Protein AF-A0A9E3X6Q8-F1 (afdb_monomer_lite)

Secondary structure (DSSP, 8-state):
---PPPPPHHHHHHHHHHHHHHH-TT--B-HHHHHHHH-TTTHHHHHHHHHHHHHHHHHTTSEEEEETTEE--TTT--S--EEEE------SSPPEEEE-GGGHHHHHHHHHTT-EEE--TT--HHHHHHHHHHHTPEEEES-HHHHHSTT-SSEEE---SSHHHHHHHHHHHTT-GGG--TTSB-TTT-PBEEEE-GGGSGGGS-HHHHHH---EEEETTT--EEES-HHHHHHHHHHHHTTPPPP-

Radius of gyration: 22.45 Å; chains: 1; bounding box: 64×35×67 Å

Foldseek 3Di:
DPPDDDDDLLLLLLLLLVVQQVQDAVDWDWLLNSLCVRPVPPSVVCSVSSLVSLQVCVVLLQWFKDDPNHGDNSVPDDDTITIHGRLDPDDPDAAAEEEDLLLLLLQLLCLQQVHHYHDDNPDDLVNSLVCCLVVVHEYEYCDSVSVSDSSRSHYHHQPDPDSLVSNLSVCVSNVCLVVGEGQQADSPGRAGKDWDACVVCVVVDDPVCNVPFGTWIAGPPPRDIDGCDPVVVVSCVSCVVSPHDHDD

pLDDT: mean 89.15, std 9.55, range [45.53, 98.06]

Sequence (248 aa):
METKQRPTAHEIRETMLDLVQQRGPQQSVDPEEVARRLEPVEWRALMHDVRLMAHRLAEEGRIVVTQNSRPVDIRTASGPVRLQLRSPTIGNDPIRFILDVHLGKLARWLRLLGFDTLYRNDYDDPEIVAIAAVEGRTVLTRDSGIIKRRAVRRGYLIQSTDPQEQLREVLDYYQLFDQVAPFHRCLACNGILTPVDKSTILDQLEPKTIRYYDTFFRCTACGKLYWRGSHHARMQEFLAKIGVACKA

Structure (mmCIF, N/CA/C/O backbone):
data_AF-A0A9E3X6Q8-F1
#
_entry.id   AF-A0A9E3X6Q8-F1
#
loop_
_atom_site.group_PDB
_atom_site.id
_atom_site.type_symbol
_atom_site.label_atom_id
_atom_site.label_alt_id
_atom_site.label_comp_id
_atom_site.label_asym_id
_atom_site.label_entity_id
_atom_site.label_seq_id
_atom_site.pdbx_PDB_ins_code
_atom_site.Cartn_x
_atom_site.Cartn_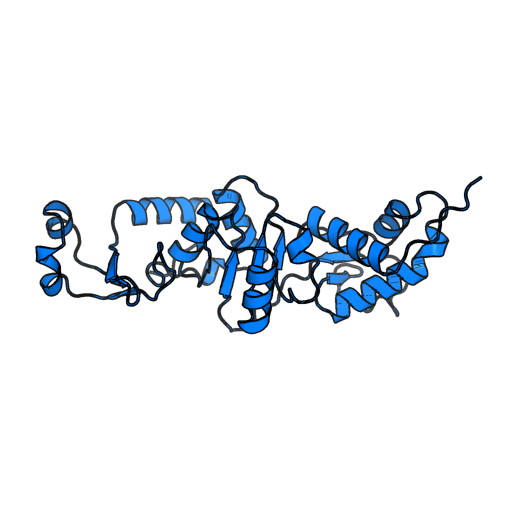y
_atom_site.Cartn_z
_atom_site.occupancy
_atom_site.B_iso_or_equiv
_atom_site.auth_seq_id
_atom_site.auth_comp_id
_atom_site.auth_asym_id
_atom_site.auth_atom_id
_atom_site.pdbx_PDB_model_num
ATOM 1 N N . MET A 1 1 ? 38.916 -17.598 -22.117 1.00 45.53 1 MET A N 1
ATOM 2 C CA . MET A 1 1 ? 37.922 -16.540 -21.849 1.00 45.53 1 MET A CA 1
ATOM 3 C C . MET A 1 1 ? 36.563 -17.195 -21.913 1.00 45.53 1 MET A C 1
ATOM 5 O O . MET A 1 1 ? 36.154 -17.579 -23.000 1.00 45.53 1 MET A O 1
ATOM 9 N N . GLU A 1 2 ? 35.924 -17.425 -20.768 1.00 46.72 2 GLU A N 1
ATOM 10 C CA . GLU A 1 2 ? 34.535 -17.890 -20.744 1.00 46.72 2 GLU A CA 1
ATOM 11 C C . GLU A 1 2 ? 33.668 -16.844 -21.447 1.00 46.72 2 GLU A C 1
ATOM 13 O O . GLU A 1 2 ? 33.604 -15.687 -21.031 1.00 46.72 2 GLU A O 1
ATOM 18 N N . THR A 1 3 ? 33.054 -17.226 -22.564 1.00 55.47 3 THR A N 1
ATOM 19 C CA . THR A 1 3 ? 32.016 -16.432 -23.219 1.00 55.47 3 THR A CA 1
ATOM 20 C C . THR A 1 3 ? 30.857 -16.300 -22.245 1.00 55.47 3 THR A C 1
ATOM 22 O O . THR A 1 3 ? 30.106 -17.255 -22.044 1.00 55.47 3 THR A O 1
ATOM 25 N N . LYS A 1 4 ? 30.739 -15.134 -21.607 1.00 65.75 4 LYS A N 1
ATOM 26 C CA . LYS A 1 4 ? 29.628 -14.826 -20.712 1.00 65.75 4 LYS A CA 1
ATOM 27 C C . LYS A 1 4 ? 28.327 -14.978 -21.504 1.00 65.75 4 LYS A C 1
ATOM 29 O O . LYS A 1 4 ? 28.160 -14.375 -22.564 1.00 65.75 4 LYS A O 1
ATOM 34 N N . GLN A 1 5 ? 27.456 -15.868 -21.042 1.00 80.19 5 GLN A N 1
ATOM 35 C CA . GLN A 1 5 ? 26.207 -16.190 -21.721 1.00 80.19 5 GLN A CA 1
ATOM 36 C C . GLN A 1 5 ? 25.316 -14.941 -21.791 1.00 80.19 5 GLN A C 1
ATOM 38 O O . GLN A 1 5 ? 25.223 -14.192 -20.819 1.00 80.19 5 GLN A O 1
ATOM 43 N N . ARG A 1 6 ? 24.688 -14.694 -22.950 1.00 87.31 6 ARG A N 1
ATOM 44 C CA . ARG A 1 6 ? 23.809 -13.530 -23.149 1.00 87.31 6 ARG A CA 1
ATOM 45 C C . ARG A 1 6 ? 22.679 -13.546 -22.104 1.00 87.31 6 ARG A C 1
ATOM 47 O O . ARG A 1 6 ? 22.055 -14.600 -21.954 1.00 87.31 6 ARG A O 1
ATOM 54 N N . PRO A 1 7 ? 22.373 -12.409 -21.449 1.00 93.25 7 PRO A N 1
ATOM 55 C CA . PRO A 1 7 ? 21.297 -12.332 -20.468 1.00 93.25 7 PRO A CA 1
ATOM 56 C C . PRO A 1 7 ? 19.954 -12.803 -21.028 1.00 93.25 7 PRO A C 1
ATOM 58 O O . PRO A 1 7 ? 19.550 -12.446 -22.138 1.00 93.25 7 PRO A O 1
ATOM 61 N N . THR A 1 8 ? 19.249 -13.597 -20.238 1.00 95.19 8 THR A N 1
ATOM 62 C CA . THR A 1 8 ? 17.920 -14.120 -20.537 1.00 95.19 8 THR A CA 1
ATOM 63 C C . THR A 1 8 ? 16.845 -13.041 -20.394 1.00 95.19 8 THR A C 1
ATOM 65 O O . THR A 1 8 ? 17.002 -12.039 -19.693 1.00 95.19 8 THR A O 1
ATOM 68 N N . ALA A 1 9 ? 15.676 -13.274 -21.000 1.00 93.56 9 ALA A N 1
ATOM 69 C CA . ALA A 1 9 ? 14.521 -12.391 -20.827 1.00 93.56 9 ALA A CA 1
ATOM 70 C C . ALA A 1 9 ? 14.088 -12.263 -19.352 1.00 93.56 9 ALA A C 1
ATOM 72 O O . ALA A 1 9 ? 13.594 -11.211 -18.949 1.00 93.56 9 ALA A O 1
ATOM 73 N N . HIS A 1 10 ? 14.278 -13.312 -18.546 1.00 92.00 10 HIS A N 1
ATOM 74 C CA . HIS A 1 10 ? 13.990 -13.267 -17.116 1.00 92.00 10 HIS A CA 1
ATOM 75 C C . HIS A 1 10 ? 14.944 -12.307 -16.392 1.00 92.00 10 HIS A C 1
ATOM 77 O O . HIS A 1 10 ? 14.477 -11.394 -15.721 1.00 92.00 10 HIS A O 1
ATOM 83 N N . GLU A 1 11 ? 16.255 -12.420 -16.610 1.00 94.56 11 GLU A N 1
ATOM 84 C CA . GLU A 1 11 ? 17.250 -11.532 -15.986 1.00 94.56 11 GLU A CA 1
ATOM 85 C C . GLU A 1 11 ? 17.043 -10.057 -16.362 1.00 94.56 11 GLU A C 1
ATOM 87 O O . GLU A 1 11 ? 17.143 -9.178 -15.501 1.00 94.56 11 GLU A O 1
ATOM 92 N N . ILE A 1 12 ? 16.684 -9.777 -17.623 1.00 96.62 12 ILE A N 1
ATOM 93 C CA . ILE A 1 12 ? 16.340 -8.418 -18.074 1.00 96.62 12 ILE A CA 1
ATOM 94 C C . ILE A 1 12 ? 15.129 -7.881 -17.314 1.00 96.62 12 ILE A C 1
ATOM 96 O O . ILE A 1 12 ? 15.144 -6.738 -16.850 1.00 96.62 12 ILE A O 1
ATOM 100 N N . ARG A 1 13 ? 14.080 -8.698 -17.176 1.00 94.88 13 ARG A N 1
ATOM 101 C CA . ARG A 1 13 ? 12.860 -8.323 -16.457 1.00 94.88 13 ARG A CA 1
ATOM 102 C C . ARG A 1 13 ? 13.155 -7.991 -14.999 1.00 94.88 13 ARG A C 1
ATOM 104 O O . ARG A 1 13 ? 12.742 -6.933 -14.529 1.00 94.88 13 ARG A O 1
ATOM 111 N N . GLU A 1 14 ? 13.857 -8.882 -14.306 1.00 92.56 14 GLU A N 1
ATOM 112 C CA . GLU A 1 14 ? 14.150 -8.732 -12.881 1.00 92.56 14 GLU A CA 1
ATOM 113 C C . GLU A 1 14 ? 15.019 -7.497 -12.637 1.00 92.56 14 GLU A C 1
ATOM 115 O O . GLU A 1 14 ? 14.668 -6.663 -11.807 1.00 92.56 14 GLU A O 1
ATOM 120 N N . THR A 1 15 ? 16.065 -7.306 -13.447 1.00 95.31 15 THR A N 1
ATOM 121 C CA . THR A 1 15 ? 16.954 -6.139 -13.343 1.00 95.31 15 THR A CA 1
ATOM 122 C C . THR A 1 15 ? 16.211 -4.832 -13.594 1.00 95.31 15 THR A C 1
ATOM 124 O O . THR A 1 15 ? 16.408 -3.854 -12.874 1.00 95.31 15 THR A O 1
ATOM 127 N N . MET A 1 16 ? 15.339 -4.795 -14.605 1.00 95.44 16 MET A N 1
ATOM 128 C CA . MET A 1 16 ? 14.551 -3.603 -14.902 1.00 95.44 16 MET A CA 1
ATOM 129 C C . MET A 1 16 ? 13.600 -3.267 -13.755 1.00 95.44 16 MET A C 1
ATOM 131 O O . MET A 1 16 ? 13.548 -2.110 -13.343 1.00 95.44 16 MET A O 1
ATOM 135 N N . LEU A 1 17 ? 12.877 -4.265 -13.232 1.00 91.81 17 LEU A N 1
ATOM 136 C CA . LEU A 1 17 ? 11.961 -4.091 -12.105 1.00 91.81 17 LEU A CA 1
ATOM 137 C C . LEU A 1 17 ? 12.689 -3.663 -10.831 1.00 91.81 17 LEU A C 1
ATOM 139 O O . LEU A 1 17 ? 12.173 -2.803 -10.123 1.00 91.81 17 LEU A O 1
ATOM 143 N N . ASP A 1 18 ? 13.873 -4.212 -10.565 1.00 90.94 18 ASP A N 1
ATOM 144 C CA . ASP A 1 18 ? 14.709 -3.812 -9.433 1.00 90.94 18 ASP A CA 1
ATOM 145 C C . ASP A 1 18 ? 15.129 -2.354 -9.529 1.00 90.94 18 ASP A C 1
ATOM 147 O O . ASP A 1 18 ? 14.940 -1.595 -8.581 1.00 90.94 18 ASP A O 1
ATOM 151 N N . LEU A 1 19 ? 15.654 -1.944 -10.684 1.00 93.69 19 LEU A N 1
ATOM 152 C CA . LEU A 1 19 ? 16.127 -0.578 -10.872 1.00 93.69 19 LEU A CA 1
ATOM 153 C C . LEU A 1 19 ? 14.990 0.433 -10.714 1.00 93.69 19 LEU A C 1
ATOM 155 O O . LEU A 1 19 ? 15.156 1.413 -9.991 1.00 93.69 19 LEU A O 1
ATOM 159 N N . VAL A 1 20 ? 13.825 0.204 -11.334 1.00 92.00 20 VAL A N 1
ATOM 160 C CA . VAL A 1 20 ? 12.694 1.144 -11.199 1.00 92.00 20 VAL A CA 1
ATOM 161 C C . VAL A 1 20 ? 12.118 1.152 -9.781 1.00 92.00 20 VAL A C 1
ATOM 163 O O . VAL A 1 20 ? 11.728 2.213 -9.303 1.00 92.00 20 VAL A O 1
ATOM 166 N N . GLN A 1 21 ? 12.098 0.009 -9.083 1.00 86.56 21 GLN A N 1
ATOM 167 C CA . GLN A 1 21 ? 11.637 -0.066 -7.692 1.00 86.56 21 GLN A CA 1
ATOM 168 C C . GLN A 1 21 ? 12.572 0.670 -6.737 1.00 86.56 21 GLN A C 1
ATOM 170 O O . GLN A 1 21 ? 12.100 1.448 -5.916 1.00 86.56 21 GLN A O 1
ATOM 175 N N . GLN A 1 22 ? 13.885 0.474 -6.877 1.00 86.25 22 GLN A N 1
ATOM 176 C CA . GLN A 1 22 ? 14.897 1.160 -6.069 1.00 86.25 22 GLN A CA 1
ATOM 177 C C . GLN A 1 22 ? 14.900 2.670 -6.309 1.00 86.25 22 GLN A C 1
ATOM 179 O O . GLN A 1 22 ? 15.157 3.445 -5.392 1.00 86.25 22 GLN A O 1
ATOM 184 N N . ARG A 1 23 ? 14.618 3.101 -7.544 1.00 88.81 23 ARG A N 1
ATOM 185 C CA . ARG A 1 23 ? 14.544 4.524 -7.884 1.00 88.81 23 ARG A CA 1
ATOM 186 C C . ARG A 1 23 ? 13.326 5.212 -7.254 1.00 88.81 23 ARG A C 1
ATOM 188 O O . ARG A 1 23 ? 13.386 6.396 -6.928 1.00 88.81 23 ARG A O 1
ATOM 195 N N . GLY A 1 24 ? 12.236 4.470 -7.078 1.00 81.31 24 GLY A N 1
ATOM 196 C CA . GLY A 1 24 ? 10.988 4.976 -6.524 1.00 81.31 24 GLY A CA 1
ATOM 197 C C . GLY A 1 24 ? 10.118 5.727 -7.544 1.00 81.31 24 GLY A C 1
ATOM 198 O O . GLY A 1 24 ? 10.485 5.900 -8.708 1.00 81.31 24 GLY A O 1
ATOM 199 N N . PRO A 1 25 ? 8.925 6.174 -7.125 1.00 74.56 25 PRO A N 1
ATOM 200 C CA . PRO A 1 25 ? 7.849 6.562 -8.038 1.00 74.56 25 PRO A CA 1
ATOM 201 C C . PRO A 1 25 ? 8.027 7.914 -8.739 1.00 74.56 25 PRO A C 1
ATOM 203 O O . PRO A 1 25 ? 7.416 8.148 -9.776 1.00 74.56 25 PRO A O 1
ATOM 206 N N . GLN A 1 26 ? 8.861 8.802 -8.196 1.00 74.19 26 GLN A N 1
ATOM 207 C CA . GLN A 1 26 ? 9.095 10.148 -8.743 1.00 74.19 26 GLN A CA 1
ATOM 208 C C . GLN A 1 26 ? 10.338 10.231 -9.634 1.00 74.19 26 GLN A C 1
ATOM 210 O O . GLN A 1 26 ? 10.686 11.293 -10.146 1.00 74.19 26 GLN A O 1
ATOM 215 N N . GLN A 1 27 ? 11.045 9.119 -9.801 1.00 87.56 27 GLN A N 1
ATOM 216 C CA . GLN A 1 27 ? 12.307 9.075 -10.516 1.00 87.56 27 GLN A CA 1
ATOM 217 C C . GLN A 1 27 ? 12.242 8.058 -11.650 1.00 87.56 27 GLN A C 1
ATOM 219 O O . GLN A 1 27 ? 11.320 7.253 -11.758 1.00 87.56 27 GLN A O 1
ATOM 224 N N . SER A 1 28 ? 13.231 8.121 -12.537 1.00 92.31 28 SER A N 1
ATOM 225 C CA . SER A 1 28 ? 13.277 7.278 -13.725 1.00 92.31 28 SER A CA 1
ATOM 226 C C . SER A 1 28 ? 14.616 6.583 -13.894 1.00 92.31 28 SER A C 1
ATOM 228 O O . SER A 1 28 ? 15.642 7.027 -13.376 1.00 92.31 28 SER A O 1
ATOM 230 N N . VAL A 1 29 ? 14.582 5.501 -14.657 1.00 94.69 29 VAL A N 1
ATOM 231 C CA . VAL A 1 29 ? 15.735 4.711 -15.074 1.00 94.69 29 VAL A CA 1
ATOM 232 C C . VAL A 1 29 ? 15.883 4.841 -16.587 1.00 94.69 29 VAL A C 1
ATOM 234 O O . VAL A 1 29 ? 14.893 4.874 -17.322 1.00 94.69 29 VAL A O 1
ATOM 237 N N . ASP A 1 30 ? 17.118 4.938 -17.064 1.00 94.44 30 ASP A N 1
ATOM 238 C CA . ASP A 1 30 ? 17.417 4.870 -18.494 1.00 94.44 30 ASP A CA 1
ATOM 239 C C . ASP A 1 30 ? 17.486 3.390 -18.933 1.00 94.44 30 ASP A C 1
ATOM 241 O O . ASP A 1 30 ? 18.113 2.594 -18.232 1.00 94.44 30 ASP A O 1
ATOM 245 N N . PRO A 1 31 ? 16.892 2.965 -20.066 1.00 96.19 31 PRO A N 1
ATOM 246 C CA . PRO A 1 31 ? 17.094 1.606 -20.577 1.00 96.19 31 PRO A CA 1
ATOM 247 C C . PRO A 1 31 ? 18.571 1.194 -20.704 1.00 96.19 31 PRO A C 1
ATOM 249 O O . PRO A 1 31 ? 18.905 0.029 -20.495 1.00 96.19 31 PRO A O 1
ATOM 252 N N . GLU A 1 32 ? 19.472 2.134 -20.996 1.00 95.88 32 GLU A N 1
ATOM 253 C CA . GLU A 1 32 ? 20.912 1.867 -21.036 1.00 95.88 32 GLU A CA 1
ATOM 254 C C . GLU A 1 32 ? 21.473 1.477 -19.663 1.00 95.88 32 GLU A C 1
ATOM 256 O O . GLU A 1 32 ? 22.407 0.684 -19.584 1.00 95.88 32 GLU A O 1
ATOM 261 N N . GLU A 1 33 ? 20.904 1.999 -18.574 1.00 96.19 33 GLU A N 1
ATOM 262 C CA . GLU A 1 33 ? 21.274 1.634 -17.201 1.00 96.19 33 GLU A CA 1
ATOM 263 C C . GLU A 1 33 ? 20.946 0.161 -16.923 1.00 96.19 33 GLU A C 1
ATOM 265 O O . GLU A 1 33 ? 21.776 -0.564 -16.372 1.00 96.19 33 GLU A O 1
ATOM 270 N N . VAL A 1 34 ? 19.782 -0.309 -17.391 1.00 96.88 34 VAL A N 1
ATOM 271 C CA . VAL A 1 34 ? 19.390 -1.729 -17.334 1.00 96.88 34 VAL A CA 1
ATOM 272 C C . VAL A 1 34 ? 20.382 -2.584 -18.124 1.00 96.88 34 VAL A C 1
ATOM 274 O O . VAL A 1 34 ? 20.881 -3.587 -17.616 1.00 96.88 34 VAL A O 1
ATOM 277 N N . ALA A 1 35 ? 20.701 -2.168 -19.353 1.00 96.69 35 ALA A N 1
ATOM 278 C CA . ALA A 1 35 ? 21.607 -2.907 -20.226 1.00 96.69 35 ALA A CA 1
ATOM 279 C C . ALA A 1 35 ? 23.024 -3.004 -19.634 1.00 96.69 35 ALA A C 1
ATOM 281 O O . ALA A 1 35 ? 23.587 -4.095 -19.561 1.00 96.69 35 ALA A O 1
ATOM 282 N N . ARG A 1 36 ? 23.574 -1.883 -19.145 1.00 96.38 36 ARG A N 1
ATOM 283 C CA . ARG A 1 36 ? 24.904 -1.814 -18.513 1.00 96.38 36 ARG A CA 1
ATOM 284 C C . ARG A 1 36 ? 24.992 -2.616 -17.223 1.00 96.38 36 ARG A C 1
ATOM 286 O O . ARG A 1 36 ? 26.062 -3.124 -16.908 1.00 96.38 36 ARG A O 1
ATOM 293 N N . ARG A 1 37 ? 23.894 -2.733 -16.468 1.00 95.88 37 ARG A N 1
ATOM 294 C CA . ARG A 1 37 ? 23.866 -3.555 -15.251 1.00 95.88 37 ARG A CA 1
ATOM 295 C C . ARG A 1 37 ? 24.043 -5.042 -15.562 1.00 95.88 37 ARG A C 1
ATOM 297 O O . ARG A 1 37 ? 24.688 -5.737 -14.784 1.00 95.88 37 ARG A O 1
ATOM 304 N N . LEU A 1 38 ? 23.480 -5.512 -16.674 1.00 95.25 38 LEU A N 1
ATOM 305 C CA . LEU A 1 38 ? 23.537 -6.914 -17.097 1.00 95.25 38 LEU A CA 1
ATOM 306 C C . LEU A 1 38 ? 24.827 -7.241 -17.857 1.00 95.25 38 LEU A C 1
ATOM 308 O O . LEU A 1 38 ? 25.468 -8.259 -17.591 1.00 95.25 38 LEU A O 1
ATOM 312 N N . GLU A 1 39 ? 25.218 -6.361 -18.778 1.00 94.69 39 GLU A N 1
ATOM 313 C CA . GLU A 1 39 ? 26.380 -6.545 -19.644 1.00 94.69 39 GLU A CA 1
ATOM 314 C C . GLU A 1 39 ? 27.231 -5.265 -19.711 1.00 94.69 39 GLU A C 1
ATOM 316 O O . GLU A 1 39 ? 27.037 -4.445 -20.602 1.00 94.69 39 GLU A O 1
ATOM 321 N N . PRO A 1 40 ? 28.174 -5.045 -18.778 1.00 92.31 40 PRO A N 1
ATOM 322 C CA . PRO A 1 40 ? 28.898 -3.776 -18.668 1.00 92.31 40 PRO A CA 1
ATOM 323 C C . PRO A 1 40 ? 29.729 -3.385 -19.898 1.00 92.31 40 PRO A C 1
ATOM 325 O O . PRO A 1 40 ? 29.949 -2.193 -20.117 1.00 92.31 40 PRO A O 1
ATOM 328 N N . VAL A 1 41 ? 30.195 -4.362 -20.688 1.00 89.50 41 VAL A N 1
ATOM 329 C CA . VAL A 1 41 ? 31.117 -4.129 -21.813 1.00 89.50 41 VAL A CA 1
ATOM 330 C C . VAL A 1 41 ? 30.342 -3.970 -23.122 1.00 89.50 41 VAL A C 1
ATOM 332 O O . VAL A 1 41 ? 30.395 -2.915 -23.750 1.00 89.50 41 VAL A O 1
ATOM 335 N N . GLU A 1 42 ? 29.536 -4.970 -23.484 1.00 91.81 42 GLU A N 1
ATOM 336 C CA . GLU A 1 42 ? 28.822 -5.041 -24.771 1.00 91.81 42 GLU A CA 1
ATOM 337 C C . GLU A 1 42 ? 27.317 -4.706 -24.658 1.00 91.81 42 GLU A C 1
ATOM 339 O O . GLU A 1 42 ? 26.495 -5.166 -25.454 1.00 91.81 42 GLU A O 1
ATOM 344 N N . TRP A 1 43 ? 26.920 -3.867 -23.688 1.00 94.31 43 TRP A N 1
ATOM 345 C CA . TRP A 1 43 ? 25.509 -3.539 -23.397 1.00 94.31 43 TRP A CA 1
ATOM 346 C C . TRP A 1 43 ? 24.692 -3.085 -24.617 1.00 94.31 43 TRP A C 1
ATOM 348 O O . TRP A 1 43 ? 23.477 -3.288 -24.658 1.00 94.31 43 TRP A O 1
ATOM 358 N N . ARG A 1 44 ? 25.329 -2.466 -25.622 1.00 94.25 44 ARG A N 1
ATOM 359 C CA . ARG A 1 44 ? 24.649 -1.985 -26.837 1.00 94.25 44 ARG A CA 1
ATOM 360 C C . ARG A 1 44 ? 23.952 -3.116 -27.589 1.00 94.25 44 ARG A C 1
ATOM 362 O O . ARG A 1 44 ? 22.851 -2.904 -28.094 1.00 94.25 44 ARG A O 1
ATOM 369 N N . ALA A 1 45 ? 24.538 -4.313 -27.606 1.00 94.06 45 ALA A N 1
ATOM 370 C CA . ALA A 1 45 ? 23.943 -5.489 -28.239 1.00 94.06 45 ALA A CA 1
ATOM 371 C C . ALA A 1 45 ? 22.663 -5.966 -27.524 1.00 94.06 45 ALA A C 1
ATOM 373 O O . ALA A 1 45 ? 21.808 -6.599 -28.143 1.00 94.06 45 ALA A O 1
ATOM 374 N N . LEU A 1 46 ? 22.496 -5.625 -26.240 1.00 94.88 46 LEU A N 1
ATOM 375 C CA . LEU A 1 46 ? 21.343 -6.005 -25.419 1.00 94.88 46 LEU A CA 1
ATOM 376 C C . LEU A 1 46 ? 20.150 -5.043 -25.570 1.00 94.88 46 LEU A C 1
ATOM 378 O O . LEU A 1 46 ? 19.034 -5.364 -25.163 1.00 94.88 46 LEU A O 1
ATOM 382 N N . MET A 1 47 ? 20.351 -3.866 -26.172 1.00 93.94 47 MET A N 1
ATOM 383 C CA . MET A 1 47 ? 19.343 -2.797 -26.213 1.00 93.94 47 MET A CA 1
ATOM 384 C C . MET A 1 47 ? 18.025 -3.202 -26.877 1.00 93.94 47 MET A C 1
ATOM 386 O O . MET A 1 47 ? 16.969 -2.718 -26.465 1.00 93.94 47 MET A O 1
ATOM 390 N N . HIS A 1 48 ? 18.065 -4.086 -27.877 1.00 93.62 48 HIS A N 1
ATOM 391 C CA . HIS A 1 48 ? 16.850 -4.613 -28.501 1.00 93.62 48 HIS A CA 1
ATOM 392 C C . HIS A 1 48 ? 15.988 -5.377 -27.485 1.00 93.62 48 HIS A C 1
ATOM 394 O O . HIS A 1 48 ? 14.805 -5.072 -27.324 1.00 93.62 48 HIS A O 1
ATOM 400 N N . ASP A 1 49 ? 16.594 -6.298 -26.733 1.00 95.69 49 ASP A N 1
ATOM 401 C CA . ASP A 1 49 ? 15.887 -7.122 -25.748 1.00 95.69 49 ASP A CA 1
ATOM 402 C C . ASP A 1 49 ? 15.399 -6.286 -24.560 1.00 95.69 49 ASP A C 1
ATOM 404 O O . ASP A 1 49 ? 14.281 -6.482 -24.080 1.00 95.69 49 ASP A O 1
ATOM 408 N N . VAL A 1 50 ? 16.195 -5.302 -24.120 1.00 96.44 50 VAL A N 1
ATOM 409 C CA . VAL A 1 50 ? 15.790 -4.356 -23.067 1.00 96.44 50 VAL A CA 1
ATOM 410 C C . VAL A 1 50 ? 14.571 -3.548 -23.504 1.00 96.44 50 VAL A C 1
ATOM 412 O O . VAL A 1 50 ? 13.606 -3.446 -22.748 1.00 96.44 50 VAL A O 1
ATOM 415 N N . ARG A 1 51 ? 14.562 -3.005 -24.729 1.00 95.94 51 ARG A N 1
ATOM 416 C CA . ARG A 1 51 ? 13.402 -2.260 -25.246 1.00 95.94 51 ARG A CA 1
ATOM 417 C C . ARG A 1 51 ? 12.166 -3.148 -25.388 1.00 95.94 51 ARG A C 1
ATOM 419 O O . ARG A 1 51 ? 11.077 -2.719 -25.008 1.00 95.94 51 ARG A O 1
ATOM 426 N N . LEU A 1 52 ? 12.322 -4.384 -25.869 1.00 95.31 52 LEU A N 1
ATOM 427 C CA . LEU A 1 52 ? 11.225 -5.356 -25.928 1.00 95.31 52 LEU A CA 1
ATOM 428 C C . LEU A 1 52 ? 10.676 -5.687 -24.535 1.00 95.31 52 LEU A C 1
ATOM 430 O O . LEU A 1 52 ? 9.460 -5.771 -24.363 1.00 95.31 52 LEU A O 1
ATOM 434 N N . MET A 1 53 ? 11.541 -5.846 -23.532 1.00 96.94 53 MET A N 1
ATOM 435 C CA . MET A 1 53 ? 11.105 -6.103 -22.159 1.00 96.94 53 MET A CA 1
ATOM 436 C C . MET A 1 53 ? 10.386 -4.898 -21.550 1.00 96.94 53 MET A C 1
ATOM 438 O O . MET A 1 53 ? 9.337 -5.068 -20.933 1.00 96.94 53 MET A O 1
ATOM 442 N N . ALA A 1 54 ? 10.894 -3.683 -21.768 1.00 96.88 54 ALA A N 1
ATOM 443 C CA . ALA A 1 54 ? 10.233 -2.460 -21.320 1.00 96.88 54 ALA A CA 1
ATOM 444 C C . ALA A 1 54 ? 8.829 -2.322 -21.926 1.00 96.88 54 ALA A C 1
ATOM 446 O O . ALA A 1 54 ? 7.888 -1.988 -21.211 1.00 96.88 54 ALA A O 1
ATOM 447 N N . HIS A 1 55 ? 8.667 -2.643 -23.215 1.00 95.75 55 HIS A N 1
ATOM 448 C CA . HIS A 1 55 ? 7.352 -2.687 -23.853 1.00 95.75 55 HIS A CA 1
ATOM 449 C C . HIS A 1 55 ? 6.419 -3.687 -23.152 1.00 95.75 55 HIS A C 1
ATOM 451 O O . HIS A 1 55 ? 5.321 -3.318 -22.749 1.00 95.75 55 HIS A O 1
ATOM 457 N N . ARG A 1 56 ? 6.873 -4.929 -22.924 1.00 94.44 56 ARG A N 1
ATOM 458 C CA . ARG A 1 56 ? 6.074 -5.956 -22.228 1.00 94.44 56 ARG A CA 1
ATOM 459 C C . ARG A 1 56 ? 5.666 -5.519 -20.821 1.00 94.44 56 ARG A C 1
ATOM 461 O O . ARG A 1 56 ? 4.506 -5.652 -20.457 1.00 94.44 56 ARG A O 1
ATOM 468 N N . LEU A 1 57 ? 6.593 -4.964 -20.042 1.00 92.88 57 LEU A N 1
ATOM 469 C CA . LEU A 1 57 ? 6.299 -4.474 -18.692 1.00 92.88 57 LEU A CA 1
ATOM 470 C C . LEU A 1 57 ? 5.350 -3.265 -18.696 1.00 92.88 57 LEU A C 1
ATOM 472 O O . LEU A 1 57 ? 4.579 -3.095 -17.750 1.00 92.88 57 LEU A O 1
ATOM 476 N N . ALA A 1 58 ? 5.386 -2.431 -19.738 1.00 91.75 58 ALA A N 1
ATOM 477 C CA . ALA A 1 58 ? 4.440 -1.332 -19.903 1.00 91.75 58 ALA A CA 1
ATOM 478 C C . ALA A 1 58 ? 3.022 -1.841 -20.212 1.00 91.75 58 ALA A C 1
ATOM 480 O O . ALA A 1 58 ? 2.074 -1.360 -19.589 1.00 91.75 58 ALA A O 1
ATOM 481 N N . GLU A 1 59 ? 2.891 -2.843 -21.089 1.00 89.50 59 GLU A N 1
ATOM 482 C CA . GLU A 1 59 ? 1.624 -3.534 -21.395 1.00 89.50 59 GLU A CA 1
ATOM 483 C C . GLU A 1 59 ? 1.059 -4.269 -20.169 1.00 89.50 59 GLU A C 1
ATOM 485 O O . GLU A 1 59 ? -0.141 -4.242 -19.910 1.00 89.50 59 GLU A O 1
ATOM 490 N N . GLU A 1 60 ? 1.927 -4.870 -19.347 1.00 86.88 60 GLU A N 1
ATOM 491 C CA . GLU A 1 60 ? 1.550 -5.473 -18.059 1.00 86.88 60 GLU A CA 1
ATOM 492 C C . GLU A 1 60 ? 1.137 -4.432 -16.999 1.00 86.88 60 GLU A C 1
ATOM 494 O O . GLU A 1 60 ? 0.713 -4.802 -15.902 1.00 86.88 60 GLU A O 1
ATOM 499 N N . GLY A 1 61 ? 1.285 -3.132 -17.281 1.00 85.62 61 GLY A N 1
ATOM 500 C CA . GLY A 1 61 ? 0.990 -2.056 -16.336 1.00 85.62 61 GLY A CA 1
ATOM 501 C C . GLY A 1 61 ? 1.988 -1.957 -15.178 1.00 85.62 61 GLY A C 1
ATOM 502 O O . GLY A 1 61 ? 1.696 -1.323 -14.169 1.00 85.62 61 GLY A O 1
ATOM 503 N N . ARG A 1 62 ? 3.169 -2.571 -15.295 1.00 86.56 62 ARG A N 1
ATOM 504 C CA . ARG A 1 62 ? 4.207 -2.565 -14.249 1.00 86.56 62 ARG A CA 1
ATOM 505 C C . ARG A 1 62 ? 5.026 -1.279 -14.262 1.00 86.56 62 ARG A C 1
ATOM 507 O O . ARG A 1 62 ? 5.440 -0.799 -13.210 1.00 86.56 62 ARG A O 1
ATOM 514 N N . ILE A 1 63 ? 5.246 -0.729 -15.453 1.00 91.81 63 ILE A N 1
ATOM 515 C CA . ILE A 1 63 ? 5.986 0.515 -15.667 1.00 91.81 63 ILE A CA 1
ATOM 516 C C . ILE A 1 63 ? 5.230 1.444 -16.617 1.00 91.81 63 ILE A C 1
ATOM 518 O O . ILE A 1 63 ? 4.252 1.061 -17.270 1.00 91.81 63 ILE A O 1
ATOM 522 N N . VAL A 1 64 ? 5.702 2.680 -16.699 1.00 92.25 64 VAL A N 1
ATOM 523 C CA . VAL A 1 64 ? 5.386 3.616 -17.774 1.00 92.25 64 VAL A CA 1
ATOM 524 C C . VAL A 1 64 ? 6.689 4.024 -18.457 1.00 92.25 64 VAL A C 1
ATOM 526 O O . VAL A 1 64 ? 7.691 4.303 -17.796 1.00 92.25 64 VAL A O 1
ATOM 529 N N . VAL A 1 65 ? 6.682 4.014 -19.790 1.00 95.19 65 VAL A N 1
ATOM 530 C CA . VAL A 1 65 ? 7.780 4.558 -20.593 1.00 95.19 65 VAL A CA 1
ATOM 531 C C . VAL A 1 65 ? 7.422 5.987 -20.958 1.00 95.19 65 VAL A C 1
ATOM 533 O O . VAL A 1 65 ? 6.341 6.230 -21.495 1.00 95.19 65 VAL A O 1
ATOM 536 N N . THR A 1 66 ? 8.318 6.927 -20.679 1.00 94.12 66 THR A N 1
ATOM 537 C CA . THR A 1 66 ? 8.115 8.343 -20.974 1.00 94.12 66 THR A CA 1
ATOM 538 C C . THR A 1 66 ? 9.225 8.918 -21.846 1.00 94.12 66 THR A C 1
ATOM 540 O O . THR A 1 66 ? 10.374 8.475 -21.822 1.00 94.12 66 THR A O 1
ATOM 543 N N . GLN A 1 67 ? 8.881 9.933 -22.630 1.00 94.44 67 GLN A N 1
ATOM 544 C CA . GLN A 1 67 ? 9.811 10.786 -23.356 1.00 94.44 67 GLN A CA 1
ATOM 545 C C . GLN A 1 67 ? 9.365 12.234 -23.166 1.00 94.44 67 GLN A C 1
ATOM 547 O O . GLN A 1 67 ? 8.189 12.544 -23.348 1.00 94.44 67 GLN A O 1
ATOM 552 N N . ASN A 1 68 ? 10.279 13.115 -22.744 1.00 90.12 68 ASN A N 1
ATOM 553 C CA . ASN A 1 68 ? 9.945 14.491 -22.345 1.00 90.12 68 ASN A CA 1
ATOM 554 C C . ASN A 1 68 ? 8.758 14.536 -21.357 1.00 90.12 68 ASN A C 1
ATOM 556 O O . ASN A 1 68 ? 7.822 15.317 -21.522 1.00 90.12 68 ASN A O 1
ATOM 560 N N . SER A 1 69 ? 8.771 13.625 -20.376 1.00 86.19 69 SER A N 1
ATOM 561 C CA . SER A 1 69 ? 7.721 13.440 -19.361 1.00 86.19 69 SER A CA 1
ATOM 562 C C . SER A 1 69 ? 6.333 13.050 -19.893 1.00 86.19 69 SER A C 1
ATOM 564 O O . SER A 1 69 ? 5.361 13.077 -19.143 1.00 86.19 69 SER A O 1
ATOM 566 N N . ARG A 1 70 ? 6.216 12.652 -21.166 1.00 90.00 70 ARG A N 1
ATOM 567 C CA . ARG A 1 70 ? 4.964 12.165 -21.765 1.00 90.00 70 ARG A CA 1
ATOM 568 C C . ARG A 1 70 ? 5.022 10.655 -21.993 1.00 90.00 70 ARG A C 1
ATOM 570 O O . ARG A 1 70 ? 6.047 10.189 -22.489 1.00 90.00 70 ARG A O 1
ATOM 577 N N . PRO A 1 71 ? 3.967 9.889 -21.665 1.00 92.50 71 PRO A N 1
ATOM 578 C CA . PRO A 1 71 ? 3.906 8.465 -21.983 1.00 92.50 71 PRO A CA 1
ATOM 579 C C . PRO A 1 71 ? 4.047 8.209 -23.490 1.00 92.50 71 PRO A C 1
ATOM 581 O O . PRO A 1 71 ? 3.412 8.895 -24.290 1.00 92.50 71 PRO A O 1
ATOM 584 N N . VAL A 1 72 ? 4.861 7.224 -23.873 1.00 94.69 72 VAL A N 1
ATOM 585 C CA . VAL A 1 72 ? 5.102 6.836 -25.276 1.00 94.69 72 VAL A CA 1
ATOM 586 C C . VAL A 1 72 ? 5.206 5.317 -25.425 1.00 94.69 72 VAL A C 1
ATOM 588 O O . VAL A 1 72 ? 5.598 4.623 -24.487 1.00 94.69 72 VAL A O 1
ATOM 591 N N . ASP A 1 73 ? 4.914 4.794 -26.620 1.00 92.94 73 ASP A N 1
ATOM 592 C CA . ASP A 1 73 ? 5.298 3.423 -26.974 1.00 92.94 73 ASP A CA 1
ATOM 593 C C . ASP A 1 73 ? 6.797 3.385 -27.304 1.00 92.94 73 ASP A C 1
ATOM 595 O O . ASP A 1 73 ? 7.270 4.007 -28.258 1.00 92.94 73 ASP A O 1
ATOM 599 N N . ILE A 1 74 ? 7.561 2.629 -26.513 1.00 93.81 74 ILE A N 1
ATOM 600 C CA . ILE A 1 74 ? 9.014 2.498 -26.676 1.00 93.81 74 ILE A CA 1
ATOM 601 C C . ILE A 1 74 ? 9.428 1.887 -28.023 1.00 93.81 74 ILE A C 1
ATOM 603 O O . ILE A 1 74 ? 10.572 2.071 -28.447 1.00 93.81 74 ILE A O 1
ATOM 607 N N . ARG A 1 75 ? 8.523 1.159 -28.693 1.00 92.00 75 ARG A N 1
ATOM 608 C CA . ARG A 1 75 ? 8.777 0.544 -30.005 1.00 92.00 75 ARG A CA 1
ATOM 609 C C . ARG A 1 75 ? 8.858 1.579 -31.121 1.00 92.00 75 ARG A C 1
ATOM 611 O O . ARG A 1 75 ? 9.599 1.371 -32.075 1.00 92.00 75 ARG A O 1
ATOM 618 N N . THR A 1 76 ? 8.116 2.678 -30.998 1.00 91.88 76 THR A N 1
ATOM 619 C CA . THR A 1 76 ? 8.051 3.750 -32.004 1.00 91.88 76 THR A CA 1
ATOM 620 C C . THR A 1 76 ? 8.782 5.018 -31.567 1.00 91.88 76 THR A C 1
ATOM 622 O O . THR A 1 76 ? 8.985 5.915 -32.378 1.00 91.88 76 THR A O 1
ATOM 625 N N . ALA A 1 77 ? 9.162 5.123 -30.291 1.00 90.12 77 ALA A N 1
ATOM 626 C CA . ALA A 1 77 ? 9.852 6.289 -29.754 1.00 90.12 77 ALA A CA 1
ATOM 627 C C . ALA A 1 77 ? 11.291 6.412 -30.290 1.00 90.12 77 ALA A C 1
ATOM 629 O O . ALA A 1 77 ? 12.150 5.559 -30.029 1.00 90.12 77 ALA A O 1
ATOM 630 N N . SER A 1 78 ? 11.558 7.526 -30.973 1.00 87.12 78 SER A N 1
ATOM 631 C CA . SER A 1 78 ? 12.886 7.921 -31.453 1.00 87.12 78 SER A CA 1
ATOM 632 C C . SER A 1 78 ? 13.626 8.737 -30.395 1.00 87.12 78 SER A C 1
ATOM 634 O O . SER A 1 78 ? 13.092 9.719 -29.891 1.00 87.12 78 SER A O 1
ATOM 636 N N . GLY A 1 79 ? 14.873 8.378 -30.083 1.00 88.44 79 GLY A N 1
ATOM 637 C CA . GLY A 1 79 ? 15.707 9.094 -29.109 1.00 88.44 79 GLY A CA 1
ATOM 638 C C . GLY A 1 79 ? 15.587 8.585 -27.661 1.00 88.44 79 GLY A C 1
ATOM 639 O O . GLY A 1 79 ? 15.130 7.455 -27.439 1.00 88.44 79 GLY A O 1
ATOM 640 N N . PRO A 1 80 ? 16.049 9.381 -26.674 1.00 93.06 80 PRO A N 1
ATOM 641 C CA . PRO A 1 80 ? 16.089 8.980 -25.271 1.00 93.06 80 PRO A CA 1
ATOM 642 C C . PRO A 1 80 ? 14.691 8.793 -24.684 1.00 93.06 80 PRO A C 1
ATOM 644 O O . PRO A 1 80 ? 13.796 9.612 -24.906 1.00 93.06 80 PRO A O 1
ATOM 647 N N . VAL A 1 81 ? 14.530 7.733 -23.898 1.00 96.12 81 VAL A N 1
ATOM 648 C CA . VAL A 1 81 ? 13.307 7.418 -23.150 1.00 96.12 81 VAL A CA 1
ATOM 649 C C . VAL A 1 81 ? 13.648 7.171 -21.681 1.00 96.12 81 VAL A C 1
ATOM 651 O O . VAL A 1 81 ? 14.815 7.016 -21.307 1.00 96.12 81 VAL A O 1
ATOM 654 N N . ARG A 1 82 ? 12.627 7.150 -20.831 1.00 96.12 82 ARG A N 1
ATOM 655 C CA . ARG A 1 82 ? 12.729 6.951 -19.386 1.00 96.12 82 ARG A CA 1
ATOM 656 C C . ARG A 1 82 ? 11.740 5.885 -18.939 1.00 96.12 82 ARG A C 1
ATOM 658 O O . ARG A 1 82 ? 10.614 5.844 -19.421 1.00 96.12 82 ARG A O 1
ATOM 665 N N . LEU A 1 83 ? 12.175 5.016 -18.035 1.00 95.69 83 LEU A N 1
ATOM 666 C CA . LEU A 1 83 ? 11.374 3.957 -17.429 1.00 95.69 83 LEU A CA 1
ATOM 667 C C . LEU A 1 83 ? 11.020 4.381 -16.005 1.00 95.69 83 LEU A C 1
ATOM 669 O O . LEU A 1 83 ? 11.912 4.724 -15.231 1.00 95.69 83 LEU A O 1
ATOM 673 N N . GLN A 1 84 ? 9.739 4.375 -15.659 1.00 92.38 84 GLN A N 1
ATOM 674 C CA . GLN A 1 84 ? 9.248 4.768 -14.336 1.00 92.38 84 GLN A CA 1
ATOM 675 C C . GLN A 1 84 ? 8.291 3.707 -13.805 1.00 92.38 84 GLN A C 1
ATOM 677 O O . GLN A 1 84 ? 7.611 3.038 -14.589 1.00 92.38 84 GLN A O 1
ATOM 682 N N . LEU A 1 85 ? 8.195 3.566 -12.481 1.00 88.38 85 LEU A N 1
ATOM 683 C CA . LEU A 1 85 ? 7.092 2.812 -11.891 1.00 88.38 85 LEU A CA 1
ATOM 684 C C . LEU A 1 85 ? 5.772 3.415 -12.363 1.00 88.38 85 LEU A C 1
ATOM 686 O O . LEU A 1 85 ? 5.596 4.634 -12.366 1.00 88.38 85 LEU A O 1
ATOM 690 N N . ARG A 1 86 ? 4.834 2.561 -12.767 1.00 82.94 86 ARG A N 1
ATOM 691 C CA . ARG A 1 86 ? 3.487 3.040 -13.044 1.00 82.94 86 ARG A CA 1
ATOM 692 C C . ARG A 1 86 ? 2.818 3.342 -11.711 1.00 82.94 86 ARG A C 1
ATOM 694 O O . ARG A 1 86 ? 2.400 2.410 -11.025 1.00 82.94 86 ARG A O 1
ATOM 701 N N . SER A 1 87 ? 2.655 4.625 -11.394 1.00 69.00 87 SER A N 1
ATOM 702 C CA . SER A 1 87 ? 1.690 5.026 -10.373 1.00 69.00 87 SER A CA 1
ATOM 703 C C . SER A 1 87 ? 0.330 4.461 -10.779 1.00 69.00 87 SER A C 1
ATOM 705 O O . SER A 1 87 ? -0.119 4.705 -11.907 1.00 69.00 87 SER A O 1
ATOM 707 N N . PRO A 1 88 ? -0.308 3.644 -9.934 1.00 65.44 88 PRO A N 1
ATOM 708 C CA . PRO A 1 88 ? -1.595 3.085 -10.278 1.00 65.44 88 PRO A CA 1
ATOM 709 C C . PRO A 1 88 ? -2.590 4.234 -10.365 1.00 65.44 88 PRO A C 1
ATOM 711 O O . PRO A 1 88 ? -2.776 4.978 -9.406 1.00 65.44 88 PRO A O 1
ATOM 714 N N . THR A 1 89 ? -3.249 4.370 -11.514 1.00 57.16 89 THR A N 1
ATOM 715 C CA . THR A 1 89 ? -4.499 5.117 -11.579 1.00 57.16 89 THR A CA 1
ATOM 716 C C . THR A 1 89 ? -5.477 4.404 -10.661 1.00 57.16 89 THR A C 1
ATOM 718 O O . THR A 1 89 ? -5.938 3.296 -10.947 1.00 57.16 89 THR A O 1
ATOM 721 N N . ILE A 1 90 ? -5.746 5.011 -9.512 1.00 59.03 90 ILE A N 1
ATOM 722 C CA . ILE A 1 90 ? -6.855 4.596 -8.670 1.00 59.03 90 ILE A CA 1
ATOM 723 C C . ILE A 1 90 ? -8.095 5.043 -9.432 1.00 59.03 90 ILE A C 1
ATOM 725 O O . ILE A 1 90 ? -8.335 6.236 -9.596 1.00 59.03 90 ILE A O 1
ATOM 729 N N . GLY A 1 91 ? -8.823 4.082 -10.004 1.00 59.16 91 GLY A N 1
ATOM 730 C CA . GLY A 1 91 ? -10.192 4.346 -10.442 1.00 59.16 91 GLY A CA 1
ATOM 731 C C . GLY A 1 91 ? -11.048 4.758 -9.241 1.00 59.16 91 GLY A C 1
ATOM 732 O O . GLY A 1 91 ? -10.566 4.805 -8.117 1.00 59.16 91 GLY A O 1
ATOM 733 N N . ASN A 1 92 ? -12.343 4.990 -9.427 1.00 61.66 92 ASN A N 1
ATOM 734 C CA . ASN A 1 92 ? -13.210 5.360 -8.297 1.00 61.66 92 ASN A CA 1
ATOM 735 C C . ASN A 1 92 ? -13.373 4.250 -7.233 1.00 61.66 92 ASN A C 1
ATOM 737 O O . ASN A 1 92 ? -14.001 4.485 -6.202 1.00 61.66 92 ASN A O 1
ATOM 741 N N . ASP A 1 93 ? -12.824 3.054 -7.462 1.00 71.44 93 ASP A N 1
ATOM 742 C CA . ASP A 1 93 ? -12.897 1.948 -6.516 1.00 71.44 93 ASP A CA 1
ATOM 743 C C . ASP A 1 93 ? -11.948 2.154 -5.322 1.00 71.44 93 ASP A C 1
ATOM 745 O O . ASP A 1 93 ? -10.753 2.415 -5.512 1.00 71.44 93 ASP A O 1
ATOM 749 N N . PRO A 1 94 ? -12.429 1.952 -4.083 1.00 81.69 94 PRO A N 1
ATOM 750 C CA . PRO A 1 94 ? -11.606 2.095 -2.893 1.00 81.69 94 PRO A CA 1
ATOM 751 C C . PRO A 1 94 ? -10.460 1.080 -2.894 1.00 81.69 94 PRO A C 1
ATOM 753 O O . PRO A 1 94 ? -10.648 -0.126 -3.103 1.00 81.69 94 PRO A O 1
ATOM 756 N N . ILE A 1 95 ? -9.249 1.569 -2.628 1.00 89.06 95 ILE A N 1
ATOM 757 C CA . ILE A 1 95 ? -8.059 0.726 -2.568 1.00 89.06 95 ILE A CA 1
ATOM 758 C C . ILE A 1 95 ? -8.135 -0.244 -1.381 1.00 89.06 95 ILE A C 1
ATOM 760 O O . ILE A 1 95 ? -8.530 0.113 -0.269 1.00 89.06 95 ILE A O 1
ATOM 764 N N . ARG A 1 96 ? -7.741 -1.496 -1.624 1.00 94.69 96 ARG A N 1
ATOM 765 C CA . ARG A 1 96 ? -7.651 -2.548 -0.606 1.00 94.69 96 ARG A CA 1
ATOM 766 C C . ARG A 1 96 ? -6.233 -3.081 -0.570 1.00 94.69 96 ARG A C 1
ATOM 768 O O . ARG A 1 96 ? -5.671 -3.389 -1.620 1.00 94.69 96 ARG A O 1
ATOM 775 N N . PHE A 1 97 ? -5.676 -3.221 0.622 1.00 97.38 97 PHE A N 1
ATOM 776 C CA . PHE A 1 97 ? -4.293 -3.615 0.839 1.00 97.38 97 PHE A CA 1
ATOM 777 C C . PHE A 1 97 ? -4.174 -5.024 1.416 1.00 97.38 97 PHE A C 1
ATOM 779 O O . PHE A 1 97 ? -5.064 -5.511 2.125 1.00 97.38 97 PHE A O 1
ATOM 786 N N . ILE A 1 98 ? -3.039 -5.652 1.129 1.00 98.00 98 ILE A N 1
ATOM 787 C CA . ILE A 1 98 ? -2.487 -6.778 1.876 1.00 98.00 98 ILE A CA 1
ATOM 788 C C . ILE A 1 98 ? -1.002 -6.510 2.124 1.00 98.00 98 ILE A C 1
ATOM 790 O O . ILE A 1 98 ? -0.291 -6.068 1.220 1.00 98.00 98 ILE A O 1
ATOM 794 N N . LEU A 1 99 ? -0.564 -6.705 3.364 1.00 97.88 99 LEU A N 1
ATOM 795 C CA . LEU A 1 99 ? 0.785 -6.370 3.813 1.00 97.88 99 LEU A CA 1
ATOM 796 C C . LEU A 1 99 ? 1.567 -7.623 4.179 1.00 97.88 99 LEU A C 1
ATOM 798 O O . LEU A 1 99 ? 0.998 -8.564 4.737 1.00 97.88 99 LEU A O 1
ATOM 802 N N . ASP A 1 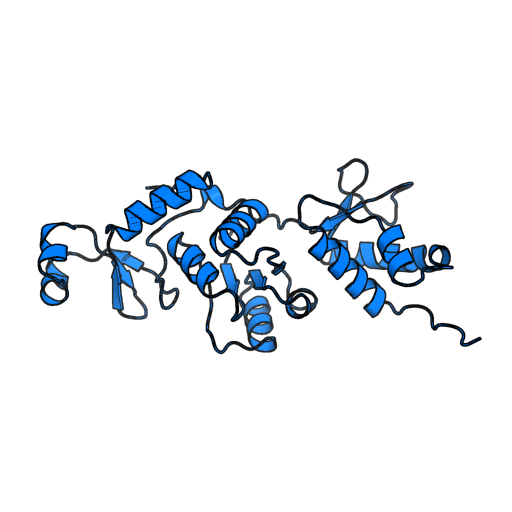100 ? 2.873 -7.579 3.923 1.00 95.19 100 ASP A N 1
ATOM 803 C CA . ASP A 1 100 ? 3.805 -8.576 4.444 1.00 95.19 100 ASP A CA 1
ATOM 804 C C . ASP A 1 100 ? 3.933 -8.528 5.979 1.00 95.19 100 ASP A C 1
ATOM 806 O O . ASP A 1 100 ? 3.518 -7.572 6.648 1.00 95.19 100 ASP A O 1
ATOM 810 N N . VAL A 1 101 ? 4.549 -9.571 6.538 1.00 94.25 101 VAL A N 1
ATOM 811 C CA . VAL A 1 101 ? 4.732 -9.756 7.986 1.00 94.25 101 VAL A CA 1
ATOM 812 C C . VAL A 1 101 ? 5.609 -8.681 8.649 1.00 94.25 101 VAL A C 1
ATOM 814 O O . VAL A 1 101 ? 5.507 -8.458 9.856 1.00 94.25 101 VAL A O 1
ATOM 817 N N . HIS A 1 102 ? 6.435 -7.958 7.889 1.00 92.81 102 HIS A N 1
ATOM 818 C CA . HIS A 1 102 ? 7.340 -6.923 8.402 1.00 92.81 102 HIS A CA 1
ATOM 819 C C . HIS A 1 102 ? 6.661 -5.553 8.537 1.00 92.81 102 HIS A C 1
ATOM 821 O O . HIS A 1 102 ? 7.204 -4.642 9.168 1.00 92.81 102 HIS A O 1
ATOM 827 N N . LEU A 1 103 ? 5.458 -5.393 7.981 1.00 96.12 103 LEU A N 1
ATOM 828 C CA . LEU A 1 103 ? 4.739 -4.122 7.897 1.00 96.12 103 LEU A CA 1
ATOM 829 C C . LEU A 1 103 ? 3.571 -4.010 8.891 1.00 96.12 103 LEU A C 1
ATOM 831 O O . LEU A 1 103 ? 2.669 -3.191 8.718 1.00 96.12 103 LEU A O 1
ATOM 835 N N . GLY A 1 104 ? 3.586 -4.764 9.995 1.00 95.69 104 GLY A N 1
ATOM 836 C CA . GLY A 1 104 ? 2.481 -4.777 10.966 1.00 95.69 104 GLY A CA 1
ATOM 837 C C . GLY A 1 104 ? 2.132 -3.414 11.583 1.00 95.69 104 GLY A C 1
ATOM 838 O O . GLY A 1 104 ? 0.960 -3.130 11.848 1.00 95.69 104 GLY A O 1
ATOM 839 N N . LYS A 1 105 ? 3.116 -2.523 11.781 1.00 95.12 105 LYS A N 1
ATOM 840 C CA . LYS A 1 105 ? 2.854 -1.145 12.244 1.00 95.12 105 LYS A CA 1
ATOM 841 C C . LYS A 1 105 ? 2.135 -0.320 11.174 1.00 95.12 105 LYS A C 1
ATOM 843 O O . LYS A 1 105 ? 1.153 0.346 11.494 1.00 95.12 105 LYS A O 1
ATOM 848 N N . LEU A 1 106 ? 2.578 -0.415 9.921 1.00 96.06 106 LEU A N 1
ATOM 849 C CA . LEU A 1 106 ? 1.924 0.223 8.779 1.00 96.06 106 LEU A CA 1
ATOM 850 C C . LEU A 1 106 ? 0.492 -0.300 8.603 1.00 96.06 106 LEU A C 1
ATOM 852 O O . LEU A 1 106 ? -0.429 0.493 8.432 1.00 96.06 106 LEU A O 1
ATOM 856 N N . ALA A 1 107 ? 0.271 -1.610 8.760 1.00 97.12 107 ALA A N 1
ATOM 857 C CA . ALA A 1 107 ? -1.063 -2.206 8.689 1.00 97.12 107 ALA A CA 1
ATOM 858 C C . ALA A 1 107 ? -2.028 -1.588 9.702 1.00 97.12 107 ALA A C 1
ATOM 860 O O . ALA A 1 107 ? -3.175 -1.276 9.381 1.00 97.12 107 ALA A O 1
ATOM 861 N N . ARG A 1 108 ? -1.557 -1.370 10.934 1.00 94.69 108 ARG A N 1
ATOM 862 C CA . ARG A 1 108 ? -2.352 -0.712 11.975 1.00 94.69 108 ARG A CA 1
ATOM 863 C C . ARG A 1 108 ? -2.667 0.737 11.625 1.00 94.69 108 ARG A C 1
ATOM 865 O O . ARG A 1 108 ? -3.798 1.150 11.859 1.00 94.69 108 ARG A O 1
ATOM 872 N N . TRP A 1 109 ? -1.710 1.483 11.071 1.00 93.81 109 TRP A N 1
ATOM 873 C CA . TRP A 1 109 ? -1.946 2.855 10.616 1.00 93.81 109 TRP A CA 1
ATOM 874 C C . TRP A 1 109 ? -2.974 2.912 9.488 1.00 93.81 109 TRP A C 1
ATOM 876 O O . TRP A 1 109 ? -3.942 3.654 9.600 1.00 93.81 109 TRP A O 1
ATOM 886 N N . LEU A 1 110 ? -2.844 2.079 8.457 1.00 95.31 110 LEU A N 1
ATOM 887 C CA . LEU A 1 110 ? -3.794 2.057 7.340 1.00 95.31 110 LEU A CA 1
ATOM 888 C C . LEU A 1 110 ? -5.221 1.717 7.800 1.00 95.31 110 LEU A C 1
ATOM 890 O O . LEU A 1 110 ? -6.165 2.409 7.421 1.00 95.31 110 LEU A O 1
ATOM 894 N N . ARG A 1 111 ? -5.384 0.732 8.698 1.00 95.62 111 ARG A N 1
ATOM 895 C CA . ARG A 1 111 ? -6.691 0.420 9.316 1.00 95.62 111 ARG A CA 1
ATOM 896 C C . ARG A 1 111 ? -7.233 1.590 10.132 1.00 95.62 111 ARG A C 1
ATOM 898 O O . ARG A 1 111 ? -8.432 1.849 10.102 1.00 95.62 111 ARG A O 1
ATOM 905 N N . LEU A 1 112 ? -6.363 2.292 10.861 1.00 92.12 112 LEU A N 1
ATOM 906 C CA . LEU A 1 112 ? -6.744 3.461 11.653 1.00 92.12 112 LEU A CA 1
ATOM 907 C C . LEU A 1 112 ? -7.287 4.591 10.773 1.00 92.12 112 LEU A C 1
ATOM 909 O O . LEU A 1 112 ? -8.249 5.243 11.169 1.00 92.12 112 LEU A O 1
ATOM 913 N N . LEU A 1 113 ? -6.725 4.764 9.576 1.00 91.94 113 LEU A N 1
ATOM 914 C CA . LEU A 1 113 ? -7.196 5.719 8.569 1.00 91.94 113 LEU A CA 1
ATOM 915 C C . LEU A 1 113 ? -8.416 5.240 7.770 1.00 91.94 113 LEU A C 1
ATOM 917 O O . LEU A 1 113 ? -8.894 5.973 6.910 1.00 91.94 113 LEU A O 1
ATOM 921 N N . GLY A 1 114 ? -8.929 4.039 8.051 1.00 92.94 114 GLY A N 1
ATOM 922 C CA . GLY A 1 114 ? -10.134 3.495 7.420 1.00 92.94 114 GLY A CA 1
ATOM 923 C C . GLY A 1 114 ? -9.897 2.610 6.199 1.00 92.94 114 GLY A C 1
ATOM 924 O O . GLY A 1 114 ? -10.864 2.074 5.652 1.00 92.94 114 GLY A O 1
ATOM 925 N N . PHE A 1 115 ? -8.645 2.395 5.789 1.00 95.25 115 PHE A N 1
ATOM 926 C CA . PHE A 1 115 ? -8.331 1.568 4.626 1.00 95.25 115 PHE A CA 1
ATOM 927 C C . PHE A 1 115 ? -8.465 0.076 4.939 1.00 95.25 115 PHE A C 1
ATOM 929 O O . PHE A 1 115 ? -7.952 -0.427 5.943 1.00 95.25 115 PHE A O 1
ATOM 936 N N . ASP A 1 116 ? -9.119 -0.653 4.035 1.00 96.88 116 ASP A N 1
ATOM 937 C CA . ASP A 1 116 ? -9.227 -2.111 4.093 1.00 96.88 116 ASP A CA 1
ATOM 938 C C . ASP A 1 116 ? -7.839 -2.739 3.933 1.00 96.88 116 ASP A C 1
ATOM 940 O O . ASP A 1 116 ? -7.263 -2.722 2.847 1.00 96.88 116 ASP A O 1
ATOM 944 N N . THR A 1 117 ? -7.297 -3.287 5.017 1.00 98.06 117 THR A N 1
ATOM 945 C CA . THR A 1 117 ? -5.904 -3.733 5.078 1.00 98.06 117 THR A CA 1
ATOM 946 C C . THR A 1 117 ? -5.800 -5.104 5.733 1.00 98.06 117 THR A C 1
ATOM 948 O O . THR A 1 117 ? -5.897 -5.242 6.962 1.00 98.06 117 THR A O 1
ATOM 951 N N . LEU A 1 118 ? -5.556 -6.136 4.927 1.00 98.00 118 LEU A N 1
ATOM 952 C CA . LEU A 1 118 ? -5.222 -7.460 5.442 1.00 98.00 118 LEU A CA 1
ATOM 953 C C . LEU A 1 118 ? -3.771 -7.513 5.898 1.00 98.00 118 LEU A C 1
ATOM 955 O O . LEU A 1 118 ? -2.865 -6.994 5.254 1.00 98.00 118 LEU A O 1
ATOM 959 N N . TYR A 1 119 ? -3.587 -8.152 7.043 1.00 97.81 119 TYR A N 1
ATOM 960 C CA . TYR A 1 119 ? -2.294 -8.415 7.646 1.00 97.81 119 TYR A CA 1
ATOM 961 C C . TYR A 1 119 ? -2.489 -9.515 8.677 1.00 97.81 119 TYR A C 1
ATOM 963 O O . TYR A 1 119 ? -3.384 -9.399 9.529 1.00 97.81 119 TYR A O 1
ATOM 971 N N . ARG A 1 120 ? -1.622 -10.520 8.608 1.00 95.56 120 ARG A N 1
ATOM 972 C CA . ARG A 1 120 ? -1.379 -11.513 9.646 1.00 95.56 120 ARG A CA 1
ATOM 973 C C . ARG A 1 120 ? 0.128 -11.709 9.771 1.00 95.56 120 ARG A C 1
ATOM 975 O O . ARG A 1 120 ? 0.859 -11.533 8.804 1.00 95.56 120 ARG A O 1
ATOM 982 N N . ASN A 1 121 ? 0.585 -12.021 10.978 1.00 93.44 121 ASN A N 1
ATOM 983 C CA . ASN A 1 121 ? 2.004 -12.224 11.276 1.00 93.44 121 ASN A CA 1
ATOM 984 C C . ASN A 1 121 ? 2.532 -13.593 10.820 1.00 93.44 121 ASN A C 1
ATOM 986 O O . ASN A 1 121 ? 3.727 -13.833 10.941 1.00 93.44 121 ASN A O 1
ATOM 990 N N . ASP A 1 122 ? 1.653 -14.469 10.341 1.00 94.94 122 ASP A N 1
ATOM 991 C CA . ASP A 1 122 ? 1.947 -15.825 9.880 1.00 94.94 122 ASP A CA 1
ATOM 992 C C . ASP A 1 122 ? 1.657 -16.029 8.386 1.00 94.94 122 ASP A C 1
ATOM 994 O O . ASP A 1 122 ? 1.677 -17.163 7.922 1.00 94.94 122 ASP A O 1
ATOM 998 N N . TYR A 1 123 ? 1.402 -14.951 7.635 1.00 95.19 123 TYR A N 1
ATOM 999 C CA . TYR A 1 123 ? 1.291 -15.041 6.183 1.00 95.19 123 TYR A CA 1
ATOM 1000 C C . TYR A 1 123 ? 2.619 -15.437 5.554 1.00 95.19 123 TYR A C 1
ATOM 1002 O O . TYR A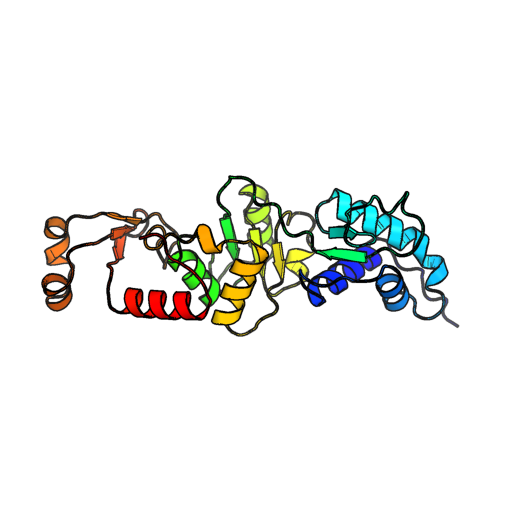 1 123 ? 3.658 -14.840 5.850 1.00 95.19 123 TYR A O 1
ATOM 1010 N N . ASP A 1 124 ? 2.548 -16.385 4.626 1.00 94.94 124 ASP A N 1
ATOM 1011 C CA . ASP A 1 124 ? 3.642 -16.661 3.717 1.00 94.94 124 ASP A CA 1
ATOM 1012 C C . ASP A 1 124 ? 3.498 -15.900 2.391 1.00 94.94 124 ASP A C 1
ATOM 1014 O O . ASP A 1 124 ? 2.475 -15.309 2.026 1.00 94.94 124 ASP A O 1
ATOM 1018 N N . ASP A 1 125 ? 4.607 -15.883 1.677 1.00 94.81 125 ASP A N 1
ATOM 1019 C CA . ASP A 1 125 ? 4.780 -15.218 0.403 1.00 94.81 125 ASP A CA 1
ATOM 1020 C C . ASP A 1 125 ? 3.793 -15.689 -0.689 1.00 94.81 125 ASP A C 1
ATOM 1022 O O . ASP A 1 125 ? 3.197 -14.838 -1.367 1.00 94.81 125 ASP A O 1
ATOM 1026 N N . PRO A 1 126 ? 3.606 -17.009 -0.908 1.00 95.50 126 PRO A N 1
ATOM 1027 C CA . PRO A 1 126 ? 2.572 -17.526 -1.803 1.00 95.50 126 PRO A CA 1
ATOM 1028 C C . PRO A 1 126 ? 1.146 -17.118 -1.415 1.00 95.50 126 PRO A C 1
ATOM 1030 O O . PRO A 1 126 ? 0.370 -16.746 -2.299 1.00 95.50 126 PRO A O 1
ATOM 1033 N N . GLU A 1 127 ? 0.798 -17.145 -0.128 1.00 96.81 127 GLU A N 1
ATOM 1034 C CA . GLU A 1 127 ? -0.530 -16.800 0.384 1.00 96.81 127 GLU A CA 1
ATOM 1035 C C . GLU A 1 127 ? -0.850 -15.323 0.129 1.00 96.81 127 GLU A C 1
ATOM 1037 O O . GLU A 1 127 ? -1.910 -15.011 -0.420 1.00 96.81 127 GLU A O 1
ATOM 1042 N N . ILE A 1 128 ? 0.090 -14.411 0.412 1.00 97.00 128 ILE A N 1
ATOM 1043 C CA . ILE A 1 128 ? -0.066 -12.973 0.118 1.00 97.00 128 ILE A CA 1
ATOM 1044 C C . ILE A 1 128 ? -0.383 -12.756 -1.362 1.00 97.00 128 ILE A C 1
ATOM 1046 O O . ILE A 1 128 ? -1.292 -11.999 -1.712 1.00 97.00 128 ILE A O 1
ATOM 1050 N N . VAL A 1 129 ? 0.359 -13.428 -2.243 1.00 96.31 129 VAL A N 1
ATOM 1051 C CA . VAL A 1 129 ? 0.211 -13.299 -3.698 1.00 96.31 129 VAL A CA 1
ATOM 1052 C C . VAL A 1 129 ? -1.121 -13.871 -4.167 1.00 96.31 129 VAL A C 1
ATOM 1054 O O . VAL A 1 129 ? -1.785 -13.252 -5.000 1.00 96.31 129 VAL A O 1
ATOM 1057 N N . ALA A 1 130 ? -1.522 -15.026 -3.633 1.00 96.56 130 ALA A N 1
ATOM 1058 C CA . ALA A 1 130 ? -2.782 -15.672 -3.970 1.00 96.56 130 ALA A CA 1
ATOM 1059 C C . ALA A 1 130 ? -3.974 -14.796 -3.563 1.00 96.56 130 ALA A C 1
ATOM 1061 O O . ALA A 1 130 ? -4.825 -14.497 -4.402 1.00 96.56 130 ALA A O 1
ATOM 1062 N N . ILE A 1 131 ? -3.992 -14.299 -2.322 1.00 96.75 131 ILE A N 1
ATOM 1063 C CA . ILE A 1 131 ? -5.039 -13.393 -1.832 1.00 96.75 131 ILE A CA 1
ATOM 1064 C C . ILE A 1 131 ? -5.058 -12.105 -2.661 1.00 96.75 131 ILE A C 1
ATOM 1066 O O . ILE A 1 131 ? -6.122 -11.655 -3.087 1.00 96.75 131 ILE A O 1
ATOM 1070 N N . ALA A 1 132 ? -3.892 -11.515 -2.943 1.00 95.31 132 ALA A N 1
ATOM 1071 C CA . ALA A 1 132 ? -3.803 -10.308 -3.759 1.00 95.31 132 ALA A CA 1
ATOM 1072 C C . ALA A 1 132 ? -4.367 -10.506 -5.169 1.00 95.31 132 ALA A C 1
ATOM 1074 O O . ALA A 1 132 ? -5.081 -9.635 -5.666 1.00 95.31 132 ALA A O 1
ATOM 1075 N N . ALA A 1 133 ? -4.076 -11.641 -5.803 1.00 92.94 133 ALA A N 1
ATOM 1076 C CA . ALA A 1 133 ? -4.556 -11.954 -7.142 1.00 92.94 133 ALA A CA 1
ATOM 1077 C C . ALA A 1 133 ? -6.067 -12.229 -7.169 1.00 92.94 133 ALA A C 1
ATOM 1079 O O . ALA A 1 133 ? -6.757 -11.698 -8.038 1.00 92.94 133 ALA A O 1
ATOM 1080 N N . VAL A 1 134 ? -6.576 -13.017 -6.215 1.00 95.00 134 VAL A N 1
ATOM 1081 C CA . VAL A 1 134 ? -7.991 -13.421 -6.139 1.00 95.00 134 VAL A CA 1
ATOM 1082 C C . VAL A 1 134 ? -8.881 -12.255 -5.725 1.00 95.00 134 VAL A C 1
ATOM 1084 O O . VAL A 1 134 ? -9.875 -11.964 -6.384 1.00 95.00 134 VAL A O 1
ATOM 1087 N N . GLU A 1 135 ? -8.524 -11.552 -4.652 1.00 94.44 135 GLU A N 1
ATOM 1088 C CA . GLU A 1 135 ? -9.328 -10.441 -4.144 1.00 94.44 135 GLU A CA 1
ATOM 1089 C C . GLU A 1 135 ? -9.022 -9.123 -4.856 1.00 94.44 135 GLU A C 1
ATOM 1091 O O . GLU A 1 135 ? -9.692 -8.124 -4.600 1.00 94.44 135 GLU A O 1
ATOM 1096 N N . GLY A 1 136 ? -8.005 -9.086 -5.719 1.00 91.06 136 GLY A N 1
ATOM 1097 C CA . GLY A 1 136 ? -7.526 -7.859 -6.338 1.00 91.06 136 GLY A CA 1
ATOM 1098 C C . GLY A 1 136 ? -6.991 -6.874 -5.300 1.00 91.06 136 GLY A C 1
ATOM 1099 O O . GLY A 1 136 ? -7.326 -5.698 -5.365 1.00 91.06 136 GLY A O 1
ATOM 1100 N N . ARG A 1 137 ? -6.198 -7.306 -4.317 1.00 94.00 137 ARG A N 1
ATOM 1101 C CA . ARG A 1 137 ? -5.575 -6.390 -3.342 1.00 94.00 137 ARG A CA 1
ATOM 1102 C C . ARG A 1 137 ? -4.248 -5.845 -3.848 1.00 94.00 137 ARG A C 1
ATOM 1104 O O . ARG A 1 137 ? -3.542 -6.481 -4.625 1.00 94.00 137 ARG A O 1
ATOM 1111 N N . THR A 1 138 ? -3.914 -4.653 -3.384 1.00 94.00 138 THR A N 1
ATOM 1112 C CA . THR A 1 138 ? -2.607 -4.035 -3.568 1.00 94.00 138 THR A CA 1
ATOM 1113 C C . THR A 1 138 ? 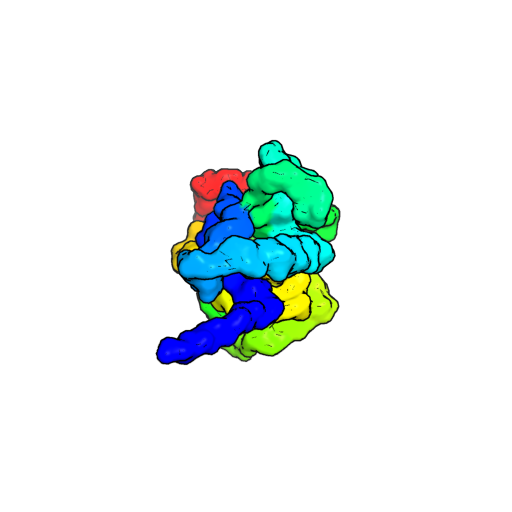-1.641 -4.579 -2.521 1.00 94.00 138 THR A C 1
ATOM 1115 O O . THR A 1 138 ? -1.892 -4.451 -1.322 1.00 94.00 138 THR A O 1
ATOM 1118 N N . VAL A 1 139 ? -0.536 -5.169 -2.970 1.00 95.75 139 VAL A N 1
ATOM 1119 C CA . VAL A 1 139 ? 0.507 -5.694 -2.082 1.00 95.75 139 VAL A CA 1
ATOM 1120 C C . VAL A 1 139 ? 1.423 -4.564 -1.623 1.00 95.75 139 VAL A C 1
ATOM 1122 O O . VAL A 1 139 ? 2.030 -3.893 -2.454 1.00 95.75 139 VAL A O 1
ATOM 1125 N N . LEU A 1 140 ? 1.576 -4.381 -0.316 1.00 96.44 140 LEU A N 1
ATOM 1126 C CA . LEU A 1 140 ? 2.653 -3.565 0.242 1.00 96.44 140 LEU A CA 1
ATOM 1127 C C . LEU A 1 140 ? 3.659 -4.492 0.912 1.00 96.44 140 LEU A C 1
ATOM 1129 O O . LEU A 1 140 ? 3.292 -5.334 1.732 1.00 96.44 140 LEU A O 1
ATOM 1133 N N . THR A 1 141 ? 4.925 -4.350 0.548 1.00 95.12 141 THR A N 1
ATOM 1134 C CA . THR A 1 141 ? 5.982 -5.234 1.037 1.00 95.12 141 THR A CA 1
ATOM 1135 C C . THR A 1 141 ? 7.325 -4.530 1.028 1.00 95.12 141 THR A C 1
ATOM 1137 O O . THR A 1 141 ? 7.509 -3.543 0.319 1.00 95.12 141 THR A O 1
ATOM 1140 N N . ARG A 1 142 ? 8.269 -5.038 1.813 1.00 92.56 142 ARG A N 1
ATOM 1141 C CA . ARG A 1 142 ? 9.693 -4.699 1.721 1.00 92.56 142 ARG A CA 1
ATOM 1142 C C . ARG A 1 142 ? 10.511 -5.748 0.972 1.00 92.56 142 ARG A C 1
ATOM 1144 O O . ARG A 1 142 ? 11.705 -5.547 0.777 1.00 92.56 142 ARG A O 1
ATOM 1151 N N . ASP A 1 143 ? 9.881 -6.837 0.539 1.00 91.38 143 ASP A N 1
ATOM 1152 C CA . ASP A 1 143 ? 10.508 -7.877 -0.261 1.00 91.38 143 ASP A CA 1
ATOM 1153 C C . ASP A 1 143 ? 10.223 -7.669 -1.756 1.00 91.38 143 ASP A C 1
ATOM 1155 O O . ASP A 1 143 ? 9.099 -7.810 -2.253 1.00 91.38 143 ASP A O 1
ATOM 1159 N N . SER A 1 144 ? 11.285 -7.359 -2.498 1.00 88.31 144 SER A N 1
ATOM 1160 C CA . SER A 1 144 ? 11.236 -7.228 -3.956 1.00 88.31 144 SER A CA 1
ATOM 1161 C C . SER A 1 144 ? 10.756 -8.512 -4.651 1.00 88.31 144 SER A C 1
ATOM 1163 O O . SER A 1 144 ? 10.115 -8.434 -5.700 1.00 88.31 144 SER A O 1
ATOM 1165 N N . GLY A 1 145 ? 11.000 -9.690 -4.066 1.00 89.75 145 GLY A N 1
ATOM 1166 C CA . GLY A 1 145 ? 10.598 -10.989 -4.599 1.00 89.75 145 GLY A CA 1
ATOM 1167 C C . GLY A 1 145 ? 9.084 -11.125 -4.740 1.00 89.75 145 GLY A C 1
ATOM 1168 O O . GLY A 1 145 ? 8.607 -11.579 -5.783 1.00 89.75 145 GLY A O 1
ATOM 1169 N N . ILE A 1 146 ? 8.311 -10.645 -3.758 1.00 90.75 146 ILE A N 1
ATOM 1170 C CA . ILE A 1 146 ? 6.843 -10.642 -3.833 1.00 90.75 146 ILE A CA 1
ATOM 1171 C C . ILE A 1 146 ? 6.375 -9.758 -4.992 1.00 90.75 146 ILE A C 1
ATOM 1173 O O . ILE A 1 146 ? 5.561 -10.191 -5.809 1.00 90.75 146 ILE A O 1
ATOM 1177 N N . ILE A 1 147 ? 6.911 -8.537 -5.110 1.00 88.50 147 ILE A N 1
ATOM 1178 C CA . ILE A 1 147 ? 6.508 -7.594 -6.163 1.00 88.50 147 ILE A CA 1
ATOM 1179 C C . ILE A 1 147 ? 6.789 -8.167 -7.550 1.00 88.50 147 ILE A C 1
ATOM 1181 O O . ILE A 1 147 ? 5.978 -8.006 -8.465 1.00 88.50 147 ILE A O 1
ATOM 1185 N N . LYS A 1 148 ? 7.922 -8.842 -7.748 1.00 86.12 148 LYS A N 1
ATOM 1186 C CA . LYS A 1 148 ? 8.322 -9.363 -9.063 1.00 86.12 148 LYS A CA 1
ATOM 1187 C C . LYS A 1 148 ? 7.413 -10.477 -9.578 1.00 86.12 148 LYS A C 1
ATOM 1189 O O . LYS A 1 148 ? 7.323 -10.648 -10.798 1.00 86.12 148 LYS A O 1
ATOM 1194 N N . ARG A 1 149 ? 6.666 -11.169 -8.711 1.00 88.69 149 ARG A N 1
ATOM 1195 C CA . ARG A 1 149 ? 5.719 -12.218 -9.121 1.00 88.69 149 ARG A CA 1
ATOM 1196 C C . ARG A 1 149 ? 4.654 -11.663 -10.066 1.00 88.69 149 ARG A C 1
ATOM 1198 O O . ARG A 1 149 ? 3.980 -10.680 -9.774 1.00 88.69 149 ARG A O 1
ATOM 1205 N N . ARG A 1 150 ? 4.461 -12.342 -11.201 1.00 85.31 150 ARG A N 1
ATOM 1206 C CA . ARG A 1 150 ? 3.513 -11.938 -12.258 1.00 85.31 150 ARG A CA 1
ATOM 1207 C C . ARG A 1 150 ? 2.061 -11.841 -11.770 1.00 85.31 150 ARG A C 1
ATOM 1209 O O . ARG A 1 150 ? 1.311 -11.014 -12.271 1.00 85.31 150 ARG A O 1
ATOM 1216 N N . ALA A 1 151 ? 1.678 -12.664 -10.792 1.00 89.31 151 ALA A N 1
ATOM 1217 C CA . ALA A 1 151 ? 0.343 -12.643 -10.194 1.00 89.31 151 ALA A CA 1
ATOM 1218 C C . ALA A 1 151 ? 0.060 -11.358 -9.385 1.00 89.31 151 ALA A C 1
ATOM 1220 O O . ALA A 1 151 ? -1.098 -10.970 -9.235 1.00 89.31 151 ALA A O 1
ATOM 1221 N N . VAL A 1 152 ? 1.100 -10.651 -8.923 1.00 88.12 152 VAL A N 1
ATOM 1222 C CA . VAL A 1 152 ? 0.953 -9.347 -8.268 1.00 88.12 152 VAL A CA 1
ATOM 1223 C C . VAL A 1 152 ? 0.731 -8.279 -9.337 1.00 88.12 152 VAL A C 1
ATOM 1225 O O . VAL A 1 152 ? 1.668 -7.772 -9.960 1.00 88.12 152 VAL A O 1
ATOM 1228 N N . ARG A 1 153 ? -0.545 -7.940 -9.556 1.00 82.69 153 ARG A N 1
ATOM 1229 C CA . ARG A 1 153 ? -0.959 -6.896 -10.513 1.00 82.69 153 ARG A CA 1
ATOM 1230 C C . ARG A 1 153 ? -0.707 -5.491 -9.980 1.00 82.69 153 ARG A C 1
ATOM 1232 O O . ARG A 1 153 ? -0.354 -4.600 -10.741 1.00 82.69 153 ARG A O 1
ATOM 1239 N N . ARG A 1 154 ? -0.912 -5.297 -8.675 1.00 85.38 154 ARG A N 1
ATOM 1240 C CA . ARG A 1 154 ? -0.720 -4.025 -7.976 1.00 85.38 154 ARG A CA 1
ATOM 1241 C C . ARG A 1 154 ? 0.127 -4.270 -6.746 1.00 85.38 154 ARG A C 1
ATOM 1243 O O . ARG A 1 154 ? -0.247 -5.071 -5.893 1.00 85.38 154 ARG A O 1
ATOM 1250 N N . GLY A 1 155 ? 1.235 -3.559 -6.638 1.00 89.31 155 GLY A N 1
ATOM 1251 C CA . GLY A 1 155 ? 2.022 -3.581 -5.424 1.00 89.31 155 GLY A CA 1
ATOM 1252 C C . GLY A 1 155 ? 3.055 -2.476 -5.390 1.00 89.31 155 GLY A C 1
ATOM 1253 O O . GLY A 1 155 ? 3.329 -1.839 -6.409 1.00 89.31 155 GLY A O 1
ATOM 1254 N N . TYR A 1 156 ? 3.594 -2.249 -4.203 1.00 90.56 156 TYR A N 1
ATOM 1255 C CA . TYR A 1 156 ? 4.579 -1.218 -3.954 1.00 90.56 156 TYR A CA 1
ATOM 1256 C C . TYR A 1 156 ? 5.630 -1.711 -2.958 1.00 90.56 156 TYR A C 1
ATOM 1258 O O . TYR A 1 156 ? 5.295 -2.295 -1.921 1.00 90.56 156 TYR A O 1
ATOM 1266 N N . LEU A 1 157 ? 6.898 -1.497 -3.323 1.00 92.31 157 LEU A N 1
ATOM 1267 C CA . LEU A 1 157 ? 8.052 -1.832 -2.501 1.00 92.31 157 LEU A CA 1
ATOM 1268 C C . LEU A 1 157 ? 8.342 -0.659 -1.566 1.00 92.31 157 LEU A C 1
ATOM 1270 O O . LEU A 1 157 ? 8.858 0.369 -2.001 1.00 92.31 157 LEU A O 1
ATOM 1274 N N . ILE A 1 158 ? 8.016 -0.838 -0.293 1.00 93.69 158 ILE A N 1
ATOM 1275 C CA . ILE A 1 158 ? 8.220 0.153 0.757 1.00 93.69 158 ILE A CA 1
ATOM 1276 C C . ILE A 1 158 ? 9.722 0.357 0.977 1.00 93.69 158 ILE A C 1
ATOM 1278 O O . ILE A 1 158 ? 10.434 -0.570 1.381 1.00 93.69 158 ILE A O 1
ATOM 1282 N N . GLN A 1 159 ? 10.194 1.578 0.730 1.00 90.19 159 GLN A N 1
ATOM 1283 C CA . GLN A 1 159 ? 11.604 1.935 0.876 1.00 90.19 159 GLN A CA 1
ATOM 1284 C C . GLN A 1 159 ? 11.948 2.254 2.332 1.00 90.19 159 GLN A C 1
ATOM 1286 O O . GLN A 1 159 ? 12.998 1.842 2.833 1.00 90.19 159 GLN A O 1
ATOM 1291 N N . SER A 1 160 ? 11.056 2.959 3.033 1.00 90.69 160 SER A N 1
ATOM 1292 C CA . SER A 1 160 ? 11.326 3.400 4.400 1.00 90.69 160 SER A CA 1
ATOM 1293 C C . SER A 1 160 ? 11.334 2.251 5.420 1.00 90.69 160 SER A C 1
ATOM 1295 O O . SER A 1 160 ? 10.537 1.308 5.374 1.00 90.69 160 SER A O 1
ATOM 1297 N N . THR A 1 161 ? 12.224 2.351 6.408 1.00 91.88 161 THR A N 1
ATOM 1298 C CA . THR A 1 161 ? 12.218 1.526 7.627 1.00 91.88 161 THR A CA 1
ATOM 1299 C C . THR A 1 161 ? 11.393 2.154 8.753 1.00 91.88 161 THR A C 1
ATOM 1301 O O . THR A 1 161 ? 10.996 1.441 9.676 1.00 91.88 161 THR A O 1
ATOM 1304 N N . ASP A 1 162 ? 11.138 3.463 8.690 1.00 91.88 162 ASP A N 1
ATOM 1305 C CA . ASP A 1 162 ? 10.393 4.201 9.705 1.00 91.88 162 ASP A CA 1
ATOM 1306 C C . ASP A 1 162 ? 8.876 4.108 9.450 1.00 91.88 162 ASP A C 1
ATOM 1308 O O . ASP A 1 162 ? 8.418 4.510 8.382 1.00 91.88 162 ASP A O 1
ATOM 1312 N N . PRO A 1 163 ? 8.063 3.629 10.411 1.00 89.94 163 PRO A N 1
ATOM 1313 C CA . PRO A 1 163 ? 6.629 3.428 10.205 1.00 89.94 163 PRO A CA 1
ATOM 1314 C C . PRO A 1 163 ? 5.822 4.673 9.815 1.00 89.94 163 PRO A C 1
ATOM 1316 O O . PRO A 1 163 ? 4.767 4.526 9.198 1.00 89.94 163 PRO A O 1
ATOM 1319 N N . GLN A 1 164 ? 6.249 5.874 10.217 1.00 88.12 164 GLN A N 1
ATOM 1320 C CA . GLN A 1 164 ? 5.548 7.114 9.874 1.00 88.12 164 GLN A CA 1
ATOM 1321 C C . GLN A 1 164 ? 5.844 7.501 8.428 1.00 88.12 164 GLN A C 1
ATOM 1323 O O . GLN A 1 164 ? 4.919 7.772 7.662 1.00 88.12 164 GLN A O 1
ATOM 1328 N N . GLU A 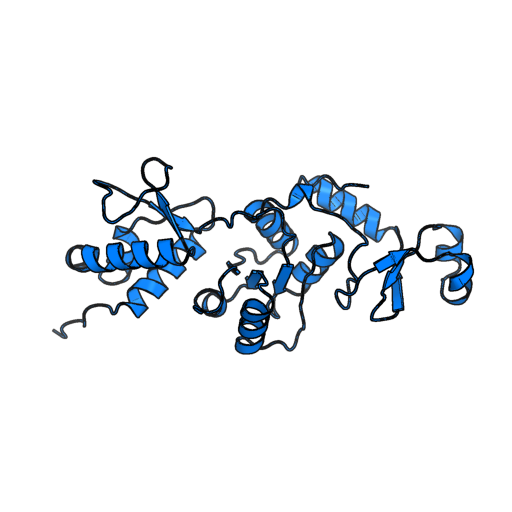1 165 ? 7.111 7.422 8.032 1.00 90.94 165 GLU A N 1
ATOM 1329 C CA . GLU A 1 165 ? 7.513 7.640 6.645 1.00 90.94 165 GLU A CA 1
ATOM 1330 C C . GLU A 1 165 ? 6.947 6.566 5.710 1.00 90.94 165 GLU A C 1
ATOM 1332 O O . GLU A 1 165 ? 6.515 6.903 4.617 1.00 90.94 165 GLU A O 1
ATOM 1337 N N . GLN A 1 166 ? 6.839 5.304 6.146 1.00 93.94 166 GLN A N 1
ATOM 1338 C CA . GLN A 1 166 ? 6.154 4.248 5.384 1.00 93.94 166 GLN A CA 1
ATOM 1339 C C . GLN A 1 166 ? 4.700 4.613 5.075 1.00 93.94 166 GLN A C 1
ATOM 1341 O O . GLN A 1 166 ? 4.210 4.369 3.975 1.00 93.94 166 GLN A O 1
ATOM 1346 N N . LEU A 1 167 ? 3.989 5.179 6.054 1.00 93.06 167 LEU A N 1
ATOM 1347 C CA . LEU A 1 167 ? 2.614 5.611 5.849 1.00 93.06 167 LEU A CA 1
ATOM 1348 C C . LEU A 1 167 ? 2.555 6.769 4.854 1.00 93.06 167 LEU A C 1
ATOM 1350 O O . LEU A 1 167 ? 1.772 6.702 3.910 1.00 93.06 167 LEU A O 1
ATOM 1354 N N . ARG A 1 168 ? 3.384 7.800 5.049 1.00 90.12 168 ARG A N 1
ATOM 1355 C CA . ARG A 1 168 ? 3.447 8.956 4.147 1.00 90.12 168 ARG A CA 1
ATOM 1356 C C . ARG A 1 168 ? 3.769 8.524 2.716 1.00 90.12 168 ARG A C 1
ATOM 1358 O O . ARG A 1 168 ? 3.065 8.918 1.798 1.00 90.12 168 ARG A O 1
ATOM 1365 N N . GLU A 1 169 ? 4.744 7.634 2.552 1.00 90.75 169 GLU A N 1
ATOM 1366 C CA . GLU A 1 169 ? 5.143 7.038 1.275 1.00 90.75 169 GLU A CA 1
ATOM 1367 C C . GLU A 1 169 ? 3.954 6.384 0.549 1.00 90.75 169 GLU A C 1
ATOM 1369 O O . GLU A 1 169 ? 3.741 6.625 -0.639 1.00 90.75 169 GLU A O 1
ATOM 1374 N N . VAL A 1 170 ? 3.126 5.613 1.265 1.00 92.19 170 VAL A N 1
ATOM 1375 C CA . VAL A 1 170 ? 1.909 5.000 0.705 1.00 92.19 170 VAL A CA 1
ATOM 1376 C C . VAL A 1 170 ? 0.863 6.058 0.350 1.00 92.19 170 VAL A C 1
ATOM 1378 O O . VAL A 1 170 ? 0.292 6.002 -0.738 1.00 92.19 170 VAL A O 1
ATOM 1381 N N . LEU A 1 171 ? 0.596 7.017 1.239 1.00 89.88 171 LEU A N 1
ATOM 1382 C CA . LEU A 1 171 ? -0.415 8.051 0.998 1.00 89.88 171 LEU A CA 1
ATOM 1383 C C . LEU A 1 171 ? -0.045 8.952 -0.189 1.00 89.88 171 LEU A C 1
ATOM 1385 O O . LEU A 1 171 ? -0.921 9.246 -1.001 1.00 89.88 171 LEU A O 1
ATOM 1389 N N . ASP A 1 172 ? 1.232 9.317 -0.325 1.00 86.12 172 ASP A N 1
ATOM 1390 C CA . ASP A 1 172 ? 1.791 10.076 -1.451 1.00 86.12 172 ASP A CA 1
ATOM 1391 C C . ASP A 1 172 ? 1.677 9.292 -2.754 1.00 86.12 172 ASP A C 1
ATOM 1393 O O . ASP A 1 172 ? 1.127 9.786 -3.741 1.00 86.12 172 ASP A O 1
ATOM 1397 N N . TYR A 1 173 ? 2.160 8.048 -2.764 1.00 86.31 173 TYR A N 1
ATOM 1398 C CA . TYR A 1 173 ? 2.212 7.252 -3.986 1.00 86.31 173 TYR A CA 1
ATOM 1399 C C . TYR A 1 173 ? 0.821 6.948 -4.551 1.00 86.31 173 TYR A C 1
ATOM 1401 O O . TYR A 1 173 ? 0.605 7.017 -5.762 1.00 86.31 173 TYR A O 1
ATOM 1409 N N . TYR A 1 174 ? -0.124 6.636 -3.666 1.00 87.56 174 TYR A N 1
ATOM 1410 C CA . TYR A 1 174 ? -1.498 6.306 -4.024 1.00 87.56 174 TYR A CA 1
ATOM 1411 C C . TYR A 1 174 ? -2.443 7.519 -3.962 1.00 87.56 174 TYR A C 1
ATOM 1413 O O . TYR A 1 174 ? -3.628 7.358 -4.210 1.00 87.56 174 TYR A O 1
ATOM 1421 N N . GLN A 1 175 ? -1.966 8.728 -3.645 1.00 86.25 175 GLN A N 1
ATOM 1422 C CA . GLN A 1 175 ? -2.799 9.940 -3.545 1.00 86.25 175 GLN A CA 1
ATOM 1423 C C . GLN A 1 175 ? -4.038 9.747 -2.644 1.00 86.25 175 GLN A C 1
ATOM 1425 O O . GLN A 1 175 ? -5.171 10.060 -3.007 1.00 86.25 175 GLN A O 1
ATOM 1430 N N . LEU A 1 176 ? -3.830 9.178 -1.454 1.00 87.62 176 LEU A N 1
ATOM 1431 C CA . LEU A 1 176 ? -4.916 8.729 -0.569 1.00 87.62 176 LEU A CA 1
ATOM 1432 C C . LEU A 1 176 ? -5.309 9.734 0.512 1.00 87.62 176 LEU A C 1
ATOM 1434 O O . LEU A 1 176 ? -6.199 9.440 1.310 1.00 87.62 176 LEU A O 1
ATOM 1438 N N . PHE A 1 177 ? -4.670 10.904 0.550 1.00 84.69 177 PHE A N 1
ATOM 1439 C CA . PHE A 1 177 ? -4.905 11.924 1.574 1.00 84.69 177 PHE A CA 1
ATOM 1440 C C . PHE A 1 177 ? -6.394 12.279 1.718 1.00 84.69 177 PHE A C 1
ATOM 1442 O O . PHE A 1 177 ? -6.910 12.294 2.832 1.00 84.69 177 PHE A O 1
ATOM 1449 N N . ASP A 1 178 ? -7.114 12.432 0.604 1.00 83.12 178 ASP A N 1
ATOM 1450 C CA . ASP A 1 178 ? -8.535 12.811 0.598 1.00 83.12 178 ASP A CA 1
ATOM 1451 C C . ASP A 1 178 ? -9.510 11.652 0.883 1.00 83.12 178 ASP A C 1
ATOM 1453 O O . ASP A 1 178 ? -10.728 11.860 0.960 1.00 83.12 178 ASP A O 1
ATOM 1457 N N . GLN A 1 179 ? -9.001 10.424 1.018 1.00 86.31 179 GLN A N 1
ATOM 1458 C CA . GLN A 1 179 ? -9.788 9.206 1.255 1.00 86.31 179 GLN A CA 1
ATOM 1459 C C . GLN A 1 179 ? -9.734 8.733 2.715 1.00 86.31 179 GLN A C 1
ATOM 1461 O O . GLN A 1 179 ? -10.326 7.710 3.055 1.00 86.31 179 GLN A O 1
ATOM 1466 N N . VAL A 1 180 ? -9.037 9.466 3.586 1.00 87.75 180 VAL A N 1
ATOM 1467 C CA . VAL A 1 180 ? -8.900 9.120 5.003 1.00 87.75 180 VAL A CA 1
ATOM 1468 C C . VAL A 1 180 ? -10.246 9.248 5.721 1.00 87.75 180 VAL A C 1
ATOM 1470 O O . VAL A 1 180 ? -10.840 10.326 5.782 1.00 87.75 180 VAL A O 1
ATOM 1473 N N . ALA A 1 181 ? -10.698 8.133 6.296 1.00 88.12 181 ALA A N 1
ATOM 1474 C CA . ALA A 1 181 ? -11.970 8.000 7.002 1.00 88.12 181 ALA A CA 1
ATOM 1475 C C . ALA A 1 181 ? -11.801 7.125 8.265 1.00 88.12 181 ALA A C 1
ATOM 1477 O O . ALA A 1 181 ? -12.056 5.915 8.240 1.00 88.12 181 ALA A O 1
ATOM 1478 N N . PRO A 1 182 ? -11.339 7.704 9.390 1.00 89.50 182 PRO A N 1
ATOM 1479 C CA . PRO A 1 182 ? -11.118 6.961 10.626 1.00 89.50 182 PRO A CA 1
ATOM 1480 C C . PRO A 1 182 ? -12.394 6.301 11.171 1.00 89.50 182 PRO A C 1
ATOM 1482 O O . PRO A 1 182 ? -13.510 6.698 10.856 1.00 89.50 182 PRO A O 1
ATOM 1485 N N . PHE A 1 183 ? -12.225 5.305 12.046 1.00 88.38 183 PHE A N 1
ATOM 1486 C CA . PHE A 1 183 ? -13.323 4.533 12.662 1.00 88.38 183 PHE A CA 1
ATOM 1487 C C . PHE A 1 183 ? -14.196 3.726 11.692 1.00 88.38 183 PHE A C 1
ATOM 1489 O O . PHE A 1 183 ? -15.307 3.350 12.047 1.00 88.38 183 PHE A O 1
ATOM 1496 N N . HIS A 1 184 ? -13.678 3.375 10.514 1.00 92.38 184 HIS A N 1
ATOM 1497 C CA . HIS A 1 184 ? -14.360 2.466 9.588 1.00 92.38 184 HIS A CA 1
ATOM 1498 C C . HIS A 1 184 ? -13.884 1.002 9.710 1.00 92.38 184 HIS A C 1
ATOM 1500 O O . HIS A 1 184 ? -14.634 0.064 9.433 1.00 92.38 184 HIS A O 1
ATOM 1506 N N . ARG A 1 185 ? -12.637 0.785 10.162 1.00 95.88 185 ARG A N 1
ATOM 1507 C CA . ARG A 1 185 ? -11.993 -0.538 10.241 1.00 95.88 185 ARG A CA 1
ATOM 1508 C C . ARG A 1 185 ? -11.459 -0.854 11.633 1.00 95.88 185 ARG A C 1
ATOM 1510 O O . ARG A 1 185 ? -10.872 -0.021 12.320 1.00 95.88 185 ARG A O 1
ATOM 1517 N N . CYS A 1 186 ? -11.611 -2.109 12.038 1.00 95.88 186 CYS A N 1
ATOM 1518 C CA . CYS A 1 186 ? -11.063 -2.631 13.277 1.00 95.88 186 CYS A CA 1
ATOM 1519 C C . CYS A 1 186 ? -9.540 -2.768 13.175 1.00 95.88 186 CYS A C 1
ATOM 1521 O O . CYS A 1 186 ? -9.022 -3.504 12.336 1.00 95.88 186 CYS A O 1
ATOM 1523 N N . LEU A 1 187 ? -8.810 -2.134 14.096 1.00 94.00 187 LEU A N 1
ATOM 1524 C CA . LEU A 1 187 ? -7.343 -2.203 14.137 1.00 94.00 187 LEU A CA 1
ATOM 1525 C C . LEU A 1 187 ? -6.807 -3.631 14.330 1.00 94.00 187 LEU A C 1
ATOM 1527 O O . LEU A 1 187 ? -5.697 -3.932 13.893 1.00 94.00 187 LEU A O 1
ATOM 1531 N N . ALA A 1 188 ? -7.584 -4.500 14.985 1.00 94.38 188 ALA A N 1
ATOM 1532 C CA . ALA A 1 188 ? -7.183 -5.872 15.282 1.00 94.38 188 ALA A CA 1
ATOM 1533 C C . ALA A 1 188 ? -7.403 -6.811 14.086 1.00 94.38 188 ALA A C 1
ATOM 1535 O O . ALA A 1 188 ? -6.460 -7.462 13.648 1.00 94.38 188 ALA A O 1
ATOM 1536 N N . CYS A 1 189 ? -8.621 -6.847 13.539 1.00 95.81 189 CYS A N 1
ATOM 1537 C CA . CYS A 1 189 ? -9.025 -7.861 12.559 1.00 95.81 189 CYS A CA 1
ATOM 1538 C C . CYS A 1 189 ? -9.458 -7.309 11.193 1.00 95.81 189 CYS A C 1
ATOM 1540 O O . CYS A 1 189 ? -9.879 -8.092 10.353 1.00 95.81 189 CYS A O 1
ATOM 1542 N N . ASN A 1 190 ? -9.387 -5.992 10.955 1.00 97.56 190 ASN A N 1
ATOM 1543 C CA . ASN A 1 190 ? -9.846 -5.333 9.718 1.00 97.56 190 ASN A CA 1
ATOM 1544 C C . ASN A 1 190 ? -11.375 -5.388 9.456 1.00 97.56 190 ASN A C 1
ATOM 1546 O O . ASN A 1 190 ? -11.849 -4.900 8.427 1.00 97.56 190 ASN A O 1
ATOM 1550 N N . GLY A 1 191 ? -12.162 -5.934 10.393 1.00 97.00 191 GLY A N 1
ATOM 1551 C CA . GLY A 1 191 ? -13.628 -5.937 10.328 1.00 97.00 191 GLY A CA 1
ATOM 1552 C C . GLY A 1 191 ? -14.235 -4.529 10.314 1.00 97.00 191 GLY A C 1
ATOM 1553 O O . GLY A 1 191 ? -13.586 -3.565 10.726 1.00 97.00 191 GLY A O 1
ATOM 1554 N N . ILE A 1 192 ? -15.476 -4.413 9.839 1.00 96.88 192 ILE A N 1
ATOM 1555 C CA . ILE A 1 192 ? -16.199 -3.136 9.784 1.00 96.88 192 ILE A CA 1
ATOM 1556 C C . ILE A 1 192 ? -16.582 -2.695 11.196 1.00 96.88 192 ILE A C 1
ATOM 1558 O O . ILE A 1 192 ? -17.000 -3.505 12.028 1.00 96.88 192 ILE A O 1
ATOM 1562 N N . LEU A 1 193 ? -16.409 -1.405 11.467 1.00 96.44 193 LEU A N 1
ATOM 1563 C CA . LEU A 1 193 ? -16.869 -0.769 12.693 1.00 96.44 193 LEU A CA 1
ATOM 1564 C C . LEU A 1 193 ? -18.242 -0.142 12.459 1.00 96.44 193 LEU A C 1
ATOM 1566 O O . LEU A 1 193 ? -18.426 0.617 11.511 1.00 96.44 193 LEU A O 1
ATOM 1570 N N . THR A 1 194 ? -19.192 -0.434 13.341 1.00 95.81 194 THR A N 1
ATOM 1571 C CA . THR A 1 194 ? -20.524 0.180 13.332 1.00 95.81 194 THR A CA 1
ATOM 1572 C C . THR A 1 194 ? -20.733 0.989 14.608 1.00 95.81 194 THR A C 1
ATOM 1574 O O . THR A 1 194 ? -20.249 0.565 15.663 1.00 95.81 194 THR A O 1
ATOM 1577 N N . PRO A 1 195 ? -21.443 2.129 14.556 1.00 94.94 195 PRO A N 1
ATOM 1578 C CA . PRO A 1 195 ? -21.830 2.861 15.758 1.00 94.94 195 PRO A CA 1
ATOM 1579 C C . PRO A 1 195 ? -22.592 1.962 16.739 1.00 94.94 195 PRO A C 1
ATOM 1581 O O . PRO A 1 195 ? -23.318 1.058 16.322 1.00 94.94 195 PRO A O 1
ATOM 1584 N N . VAL A 1 196 ? -22.414 2.196 18.037 1.00 94.94 196 VAL A N 1
ATOM 1585 C CA . VAL A 1 196 ? -23.154 1.500 19.095 1.00 94.94 196 VAL A CA 1
ATOM 1586 C C . VAL A 1 196 ? -23.555 2.481 20.191 1.00 94.94 196 VAL A C 1
ATOM 1588 O O . VAL A 1 196 ? -22.765 3.340 20.589 1.00 94.94 196 VAL A O 1
ATOM 1591 N N . ASP A 1 197 ? -24.781 2.337 20.686 1.00 93.19 197 ASP A N 1
ATOM 1592 C CA . ASP A 1 197 ? -25.305 3.188 21.746 1.00 93.19 197 ASP A CA 1
ATOM 1593 C C . ASP A 1 197 ? -24.609 2.903 23.072 1.00 93.19 197 ASP A C 1
ATOM 1595 O O . ASP A 1 197 ? -24.540 1.758 23.531 1.00 93.19 197 ASP A O 1
ATOM 1599 N N . LYS A 1 198 ? -24.153 3.972 23.730 1.00 91.62 198 LYS A N 1
ATOM 1600 C CA . LYS A 1 198 ? -23.455 3.918 25.019 1.00 91.62 198 LYS A CA 1
ATOM 1601 C C . LYS A 1 198 ? -24.232 3.137 26.078 1.00 91.62 198 LYS A C 1
ATOM 1603 O O . LYS A 1 198 ? -23.627 2.374 26.822 1.00 91.62 198 LYS A O 1
ATOM 1608 N N . SER A 1 199 ? -25.557 3.290 26.118 1.00 91.44 199 SER A N 1
ATOM 1609 C CA . SER A 1 199 ? -26.447 2.601 27.065 1.00 91.44 199 SER A CA 1
ATOM 1610 C C . SER A 1 199 ? -26.362 1.076 26.977 1.00 91.44 199 SER A C 1
ATOM 1612 O O . SER A 1 199 ? -26.514 0.403 27.990 1.00 91.44 199 SER A O 1
ATOM 1614 N N . THR A 1 200 ? -26.074 0.531 25.792 1.00 91.94 200 THR A N 1
ATOM 1615 C CA . THR A 1 200 ? -26.016 -0.919 25.540 1.00 91.94 200 THR A CA 1
ATOM 1616 C C . THR A 1 200 ? -24.676 -1.557 25.910 1.00 91.94 200 THR A C 1
ATOM 1618 O O . THR A 1 200 ? -24.526 -2.772 25.795 1.00 91.94 200 THR A O 1
ATOM 1621 N N . ILE A 1 201 ? -23.691 -0.741 26.300 1.00 92.44 201 ILE A N 1
ATOM 1622 C CA . ILE A 1 201 ? -22.309 -1.172 26.551 1.00 92.44 201 ILE A CA 1
ATOM 1623 C C . ILE A 1 201 ? -21.736 -0.651 27.870 1.00 92.44 201 ILE A C 1
ATOM 1625 O O . ILE A 1 201 ? -20.540 -0.801 28.105 1.00 92.44 201 ILE A O 1
ATOM 1629 N N . LEU A 1 202 ? -22.546 -0.012 28.722 1.00 89.50 202 LEU A N 1
ATOM 1630 C CA . LEU A 1 202 ? -22.090 0.598 29.980 1.00 89.50 202 LEU A CA 1
ATOM 1631 C C . LEU A 1 202 ? -21.342 -0.390 30.884 1.00 89.50 202 LEU A C 1
ATOM 1633 O O . LEU A 1 202 ? -20.359 -0.018 31.514 1.00 89.50 202 LEU A O 1
ATOM 1637 N N . ASP A 1 203 ? -21.789 -1.641 30.910 1.00 90.19 203 ASP A N 1
ATOM 1638 C CA . ASP A 1 203 ? -21.217 -2.754 31.669 1.00 90.19 203 ASP A CA 1
ATOM 1639 C C . ASP A 1 203 ? -19.813 -3.167 31.193 1.00 90.19 203 ASP A C 1
ATOM 1641 O O . ASP A 1 203 ? -19.049 -3.762 31.950 1.00 90.19 203 ASP A O 1
ATOM 1645 N N . GLN A 1 204 ? -19.452 -2.824 29.955 1.00 88.69 204 GLN A N 1
ATOM 1646 C CA . GLN A 1 204 ? -18.168 -3.158 29.329 1.00 88.69 204 GLN A CA 1
ATOM 1647 C C . GLN A 1 204 ? -17.166 -1.995 29.358 1.00 88.69 204 GLN A C 1
ATOM 1649 O O . GLN A 1 204 ? -16.022 -2.155 28.925 1.00 88.69 204 GLN A O 1
ATOM 1654 N N . LEU A 1 205 ? -17.581 -0.811 29.816 1.00 87.69 205 LEU A N 1
ATOM 1655 C CA . LEU A 1 205 ? -16.764 0.398 29.801 1.00 87.69 205 LEU A CA 1
ATOM 1656 C C . LEU A 1 205 ? -16.178 0.703 31.181 1.00 87.69 205 LEU A C 1
ATOM 1658 O O . LEU A 1 205 ? -16.841 0.613 32.209 1.00 87.69 205 LEU A O 1
ATOM 1662 N N . GLU A 1 206 ? -14.931 1.171 31.200 1.00 87.06 206 GLU A N 1
ATOM 1663 C CA . GLU A 1 206 ? -14.342 1.705 32.427 1.00 87.06 206 GLU A CA 1
ATOM 1664 C C . GLU A 1 206 ? -15.050 3.002 32.873 1.00 87.06 206 GLU A C 1
ATOM 1666 O O . GLU A 1 206 ? -15.450 3.807 32.022 1.00 87.06 206 GLU A O 1
ATOM 1671 N N . PRO A 1 207 ? -15.114 3.305 34.186 1.00 86.75 207 PRO A N 1
ATOM 1672 C CA . PRO A 1 207 ? -15.823 4.480 34.705 1.00 86.75 207 PRO A CA 1
ATOM 1673 C C . PRO A 1 207 ? -15.406 5.814 34.070 1.00 86.75 207 PRO A C 1
ATOM 1675 O O . PRO A 1 207 ? -16.241 6.679 33.805 1.00 86.75 207 PRO A O 1
ATOM 1678 N N . LYS A 1 208 ? -14.110 5.996 33.778 1.00 86.38 208 LYS A N 1
ATOM 1679 C CA . LYS A 1 208 ? -13.616 7.206 33.096 1.00 86.38 208 LYS A CA 1
ATOM 1680 C C . LYS A 1 208 ? -14.085 7.272 31.643 1.00 86.38 208 LYS A C 1
ATOM 1682 O O . LYS A 1 208 ? -14.421 8.352 31.169 1.00 86.38 208 LYS A O 1
ATOM 1687 N N . THR A 1 209 ? -14.143 6.137 30.954 1.00 84.31 209 THR A N 1
ATOM 1688 C CA . THR A 1 209 ? -14.620 6.064 29.570 1.00 84.31 209 THR A CA 1
ATOM 1689 C C . THR A 1 209 ? -16.106 6.400 29.489 1.00 84.31 209 THR A C 1
ATOM 1691 O O . THR A 1 209 ? -16.505 7.181 28.628 1.00 84.31 209 THR A O 1
ATOM 1694 N N . ILE A 1 210 ? -16.902 5.910 30.447 1.00 83.12 210 ILE A N 1
ATOM 1695 C CA . ILE A 1 210 ? -18.315 6.284 30.603 1.00 83.12 210 ILE A CA 1
ATOM 1696 C C . ILE A 1 210 ? -18.452 7.788 30.852 1.00 83.12 210 ILE A C 1
ATOM 1698 O O . ILE A 1 210 ? -19.360 8.420 30.327 1.00 83.12 210 ILE A O 1
ATOM 1702 N N . ARG A 1 211 ? -17.563 8.393 31.640 1.00 85.00 211 ARG A N 1
ATOM 1703 C CA . ARG A 1 211 ? -17.677 9.813 31.993 1.00 85.00 211 ARG A CA 1
ATOM 1704 C C . ARG A 1 211 ? -17.348 10.769 30.843 1.00 85.00 211 ARG A C 1
ATOM 1706 O O . ARG A 1 211 ? -17.973 11.818 30.762 1.00 85.00 211 ARG A O 1
ATOM 1713 N N . TYR A 1 212 ? -16.356 10.449 30.012 1.00 85.69 212 TYR A N 1
ATOM 1714 C CA . TYR A 1 212 ? -15.754 11.428 29.093 1.00 85.69 212 TYR A CA 1
ATOM 1715 C C . TYR A 1 212 ? -16.072 11.228 27.607 1.00 85.69 212 TYR A C 1
ATOM 1717 O O . TYR A 1 212 ? -15.706 12.088 26.808 1.00 85.69 212 TYR A O 1
ATOM 1725 N N . TYR A 1 213 ? -16.713 10.125 27.215 1.00 85.88 213 TYR A N 1
ATOM 1726 C CA . TYR A 1 213 ? -16.963 9.821 25.803 1.00 85.88 213 TYR A CA 1
ATOM 1727 C C . TYR A 1 213 ? -18.395 9.356 25.563 1.00 85.88 213 TYR A C 1
ATOM 1729 O O . TYR A 1 213 ? -18.929 8.572 26.348 1.00 85.88 213 TYR A O 1
ATOM 1737 N N . ASP A 1 214 ? -18.990 9.795 24.453 1.00 85.38 214 ASP A N 1
ATOM 1738 C CA . ASP A 1 214 ? -20.377 9.467 24.087 1.00 85.38 214 ASP A CA 1
ATOM 1739 C C . ASP A 1 214 ? -20.509 8.745 22.741 1.00 85.38 214 ASP A C 1
ATOM 1741 O O . ASP A 1 214 ? -21.529 8.116 22.478 1.00 85.38 214 ASP A O 1
ATOM 1745 N N . THR A 1 215 ? -19.467 8.767 21.907 1.00 89.56 215 THR A N 1
ATOM 1746 C CA . THR A 1 215 ? -19.461 8.086 20.606 1.00 89.56 215 THR A CA 1
ATOM 1747 C C . THR A 1 215 ? -18.632 6.809 20.665 1.00 89.56 215 THR A C 1
ATOM 1749 O O . THR A 1 215 ? -17.413 6.860 20.868 1.00 89.56 215 THR A O 1
ATOM 1752 N N . PHE A 1 216 ? -19.287 5.674 20.419 1.00 93.06 216 PHE A N 1
ATOM 1753 C CA . PHE A 1 216 ? -18.679 4.349 20.445 1.00 93.06 216 PHE A CA 1
ATOM 1754 C C . PHE A 1 216 ? -18.940 3.588 19.152 1.00 93.06 216 PHE A C 1
ATOM 1756 O O . PHE A 1 216 ? -19.961 3.765 18.491 1.00 93.06 216 PHE A O 1
ATOM 1763 N N . PHE A 1 217 ? -18.006 2.704 18.822 1.00 94.62 217 PHE A N 1
ATOM 1764 C CA . PHE A 1 217 ? -18.083 1.812 17.678 1.00 94.62 217 PHE A CA 1
ATOM 1765 C C . PHE A 1 217 ? -17.756 0.387 18.111 1.00 94.62 217 PHE A C 1
ATOM 1767 O O . PHE A 1 217 ? -16.861 0.172 18.931 1.00 94.62 217 PHE A O 1
ATOM 1774 N N . ARG A 1 218 ? -18.438 -0.594 17.521 1.00 96.06 218 ARG A N 1
ATOM 1775 C CA . ARG A 1 218 ? -18.197 -2.022 17.734 1.00 96.06 218 ARG A CA 1
ATOM 1776 C C . ARG A 1 218 ? -17.778 -2.680 16.425 1.00 96.06 218 ARG A C 1
ATOM 1778 O O . ARG A 1 218 ? -18.359 -2.424 15.377 1.00 96.06 218 ARG A O 1
ATOM 1785 N N . CYS A 1 219 ? -16.773 -3.547 16.490 1.00 97.44 219 CYS A N 1
ATOM 1786 C CA . CYS A 1 219 ? -16.407 -4.395 15.361 1.00 97.44 219 CYS A CA 1
ATOM 1787 C C . CYS A 1 219 ? -17.445 -5.498 15.144 1.00 97.44 219 CYS A C 1
ATOM 1789 O O . CYS A 1 219 ? -17.716 -6.270 16.064 1.00 97.44 219 CYS A O 1
ATOM 1791 N N . THR A 1 220 ? -17.952 -5.628 13.919 1.00 97.19 220 THR A N 1
ATOM 1792 C CA . THR A 1 220 ? -18.923 -6.672 13.552 1.00 97.19 220 THR A CA 1
ATOM 1793 C C . THR A 1 220 ? -18.330 -8.082 13.537 1.00 97.19 220 THR A C 1
ATOM 1795 O O . THR A 1 220 ? -19.072 -9.050 13.643 1.00 97.19 220 THR A O 1
ATOM 1798 N N . ALA A 1 221 ? -17.002 -8.213 13.438 1.00 96.81 221 ALA A N 1
ATOM 1799 C CA . ALA A 1 221 ? -16.320 -9.507 13.373 1.00 96.81 221 ALA A CA 1
ATOM 1800 C C . ALA A 1 221 ? -15.825 -10.009 14.740 1.00 96.81 221 ALA A C 1
ATOM 1802 O O . ALA A 1 221 ? -16.010 -11.173 15.070 1.00 96.81 221 ALA A O 1
ATOM 1803 N N . CYS A 1 222 ? -15.173 -9.153 15.538 1.00 97.06 222 CYS A N 1
ATOM 1804 C CA . CYS A 1 222 ? -14.576 -9.564 16.820 1.00 97.06 222 CYS A CA 1
ATOM 1805 C C . CYS A 1 222 ? -15.211 -8.916 18.058 1.00 97.06 222 CYS A C 1
ATOM 1807 O O . CYS A 1 222 ? -14.725 -9.125 19.164 1.00 97.06 222 CYS A O 1
ATOM 1809 N N . GLY A 1 223 ? -16.230 -8.067 17.894 1.00 94.75 223 GLY A N 1
ATOM 1810 C CA . GLY A 1 223 ? -16.939 -7.421 19.005 1.00 94.75 223 GLY A CA 1
ATOM 1811 C C . GLY A 1 223 ? -16.164 -6.323 19.743 1.00 94.75 223 GLY A C 1
ATOM 1812 O O . GLY A 1 223 ? -16.729 -5.660 20.609 1.00 94.75 223 GLY A O 1
ATOM 1813 N N . LYS A 1 224 ? -14.891 -6.082 19.405 1.00 94.94 224 LYS A N 1
ATOM 1814 C CA . LYS A 1 224 ? -14.058 -5.081 20.085 1.00 94.94 224 LYS A CA 1
ATOM 1815 C C . LYS A 1 224 ? -14.649 -3.669 19.975 1.00 94.94 224 LYS A C 1
ATOM 1817 O O . LYS A 1 224 ? -15.067 -3.260 18.889 1.00 94.94 224 LYS A O 1
ATOM 1822 N N . LEU A 1 225 ? -14.631 -2.937 21.091 1.00 93.38 225 LEU A N 1
ATOM 1823 C CA . LEU A 1 225 ? -15.123 -1.562 21.205 1.00 93.38 225 LEU A CA 1
ATOM 1824 C C . LEU A 1 225 ? -14.023 -0.524 20.932 1.00 93.38 225 LEU A C 1
ATOM 1826 O O . LEU A 1 225 ? -12.860 -0.716 21.293 1.00 93.38 225 LEU A O 1
ATOM 1830 N N . TYR A 1 226 ? -14.417 0.586 20.308 1.00 91.44 226 TYR A N 1
ATOM 1831 C CA . TYR A 1 226 ? -13.573 1.725 19.940 1.00 91.44 226 TYR A CA 1
ATOM 1832 C C . TYR A 1 226 ? -14.307 3.044 20.211 1.00 91.44 226 TYR A C 1
ATOM 1834 O O . TYR A 1 226 ? -15.528 3.106 20.105 1.00 91.44 226 TYR A O 1
ATOM 1842 N N . TRP A 1 227 ? -13.571 4.108 20.536 1.00 90.81 227 TRP A N 1
ATOM 1843 C CA . TRP A 1 227 ? -14.121 5.449 20.775 1.00 90.81 227 TRP A CA 1
ATOM 1844 C C . TRP A 1 227 ? -13.094 6.538 20.444 1.00 90.81 227 TRP A C 1
ATOM 1846 O O . TRP A 1 227 ? -11.890 6.273 20.344 1.00 90.81 227 TRP A O 1
ATOM 1856 N N . ARG A 1 228 ? -13.562 7.783 20.286 1.00 85.62 228 ARG A N 1
ATOM 1857 C CA . ARG A 1 228 ? -12.733 8.971 20.000 1.00 85.62 228 ARG A CA 1
ATOM 1858 C C . ARG A 1 228 ? -11.985 9.456 21.255 1.00 85.62 228 ARG A C 1
ATOM 1860 O O . ARG A 1 228 ? -12.274 10.513 21.799 1.00 85.62 228 ARG A O 1
ATOM 1867 N N . GLY A 1 229 ? -11.033 8.651 21.727 1.00 78.81 229 GLY A N 1
ATOM 1868 C CA . GLY A 1 229 ? -10.202 8.939 22.903 1.00 78.81 229 GLY A CA 1
ATOM 1869 C C . GLY A 1 229 ? -8.945 9.773 22.626 1.00 78.81 229 GLY A C 1
ATOM 1870 O O . GLY A 1 229 ? -8.731 10.289 21.532 1.00 78.81 229 GLY A O 1
ATOM 1871 N N . SER A 1 230 ? -8.039 9.835 23.603 1.00 74.00 230 SER A N 1
ATOM 1872 C CA . SER A 1 230 ? -6.730 10.507 23.476 1.00 74.00 230 SER A CA 1
ATOM 1873 C C . SER A 1 230 ? -5.866 9.976 22.320 1.00 74.00 230 SER A C 1
ATOM 1875 O O . SER A 1 230 ? -5.114 10.730 21.705 1.00 74.00 230 SER A O 1
ATOM 1877 N N . HIS A 1 231 ? -6.002 8.693 21.970 1.00 73.31 231 HIS A N 1
ATOM 1878 C CA . HIS A 1 231 ? -5.353 8.107 20.793 1.00 73.31 231 HIS A CA 1
ATOM 1879 C C . HIS A 1 231 ? -5.827 8.733 19.476 1.00 73.31 231 HIS A C 1
ATOM 1881 O O . HIS A 1 231 ? -5.026 8.873 18.556 1.00 73.31 231 HIS A O 1
ATOM 1887 N N . HIS A 1 232 ? -7.097 9.140 19.394 1.00 77.06 232 HIS A N 1
ATOM 1888 C CA . HIS A 1 232 ? -7.628 9.834 18.226 1.00 77.06 232 HIS A CA 1
ATOM 1889 C C . HIS A 1 232 ? -7.032 11.240 18.099 1.00 77.06 232 HIS A C 1
ATOM 1891 O O . HIS A 1 232 ? -6.614 11.618 17.013 1.00 77.06 232 HIS A O 1
ATOM 1897 N N . ALA A 1 233 ? -6.909 11.982 19.205 1.00 77.69 233 ALA A N 1
ATOM 1898 C CA . ALA A 1 233 ? -6.276 13.304 19.197 1.00 77.69 233 ALA A CA 1
ATOM 1899 C C . ALA A 1 233 ? -4.810 13.239 18.727 1.00 77.69 233 ALA A C 1
ATOM 1901 O O . ALA A 1 233 ? -4.424 13.946 17.802 1.00 77.69 233 ALA A O 1
ATOM 1902 N N . ARG A 1 234 ? -4.020 12.300 19.270 1.00 79.31 234 ARG A N 1
ATOM 1903 C CA . ARG A 1 234 ? -2.625 12.078 18.838 1.00 79.31 234 ARG A CA 1
ATOM 1904 C C . ARG A 1 234 ? -2.512 11.674 17.368 1.00 79.31 234 ARG A C 1
ATOM 1906 O O . ARG A 1 234 ? -1.561 12.057 16.696 1.00 79.31 234 ARG A O 1
ATOM 1913 N N . MET A 1 235 ? -3.466 10.885 16.872 1.00 82.62 235 MET A N 1
ATOM 1914 C CA . MET A 1 235 ? -3.544 10.537 15.455 1.00 82.62 235 MET A CA 1
ATOM 1915 C C . MET A 1 235 ? -3.808 11.782 14.603 1.00 82.62 235 MET A C 1
ATOM 1917 O O . MET A 1 235 ? -3.102 11.977 13.624 1.00 82.62 235 MET A O 1
ATOM 1921 N N . GLN A 1 236 ? -4.771 12.631 14.974 1.00 79.81 236 GLN A N 1
ATOM 1922 C CA . GLN A 1 236 ? -5.069 13.873 14.249 1.00 79.81 236 GLN A CA 1
ATOM 1923 C C . GLN A 1 236 ? -3.853 14.810 14.203 1.00 79.81 236 GLN A C 1
ATOM 1925 O O . GLN A 1 236 ? -3.513 15.320 13.142 1.00 79.81 236 GLN A O 1
ATOM 1930 N N . GLU A 1 237 ? -3.141 14.973 15.321 1.00 82.56 237 GLU A N 1
ATOM 1931 C CA . GLU A 1 237 ? -1.895 15.751 15.367 1.00 82.56 237 GLU A CA 1
ATOM 1932 C C . GLU A 1 237 ? -0.814 15.179 14.443 1.00 82.56 237 GLU A C 1
ATOM 1934 O O . GLU A 1 237 ? -0.122 15.924 13.751 1.00 82.56 237 GLU A O 1
ATOM 1939 N N . PHE A 1 238 ? -0.653 13.854 14.427 1.00 80.62 238 PHE A N 1
ATOM 1940 C CA . PHE A 1 238 ? 0.298 13.190 13.542 1.00 80.62 238 PHE A CA 1
ATOM 1941 C C . PHE A 1 238 ? -0.076 13.372 12.067 1.00 80.62 238 PHE A C 1
ATOM 1943 O O . PHE A 1 238 ? 0.780 13.729 11.264 1.00 80.62 238 PHE A O 1
ATOM 1950 N N . LEU A 1 239 ? -1.353 13.200 11.726 1.00 78.62 239 LEU A N 1
ATOM 1951 C CA . LEU A 1 239 ? -1.870 13.385 10.372 1.00 78.62 239 LEU A CA 1
ATOM 1952 C C . LEU A 1 239 ? -1.707 14.827 9.891 1.00 78.62 239 LEU A C 1
ATOM 1954 O O . LEU A 1 239 ? -1.237 15.038 8.776 1.00 78.62 239 LEU A O 1
ATOM 1958 N N . ALA A 1 240 ? -1.959 15.808 10.758 1.00 80.81 240 ALA A N 1
ATOM 1959 C CA . ALA A 1 240 ? -1.696 17.212 10.463 1.00 80.81 240 ALA A CA 1
ATOM 1960 C C . ALA A 1 240 ? -0.207 17.479 10.175 1.00 80.81 240 ALA A C 1
ATOM 1962 O O . ALA A 1 240 ? 0.114 18.209 9.239 1.00 80.81 240 ALA A O 1
ATOM 1963 N N . LYS A 1 241 ? 0.715 16.853 10.925 1.00 81.38 241 LYS A N 1
ATOM 1964 C CA . LYS A 1 241 ? 2.168 16.988 10.696 1.00 81.38 241 LYS A CA 1
ATOM 1965 C C . LYS A 1 241 ? 2.623 16.446 9.343 1.00 81.38 241 LYS A C 1
ATOM 1967 O O . LYS A 1 241 ? 3.576 16.980 8.786 1.00 81.38 241 LYS A O 1
ATOM 1972 N N . ILE A 1 242 ? 1.961 15.414 8.824 1.00 76.12 242 ILE A N 1
ATOM 1973 C CA . ILE A 1 242 ? 2.273 14.827 7.512 1.00 76.12 242 ILE A CA 1
ATOM 1974 C C . ILE A 1 242 ? 1.362 15.347 6.385 1.00 76.12 242 ILE A C 1
ATOM 1976 O O . ILE A 1 242 ? 1.362 14.777 5.300 1.00 76.12 242 ILE A O 1
ATOM 1980 N N . GLY A 1 243 ? 0.599 16.425 6.621 1.00 69.25 243 GLY A N 1
ATOM 1981 C CA . GLY A 1 243 ? -0.197 17.111 5.594 1.00 69.25 243 GLY A CA 1
ATOM 1982 C C . GLY A 1 243 ? -1.544 16.464 5.246 1.00 69.25 243 GLY A C 1
ATOM 1983 O O . GLY A 1 243 ? -2.115 16.774 4.206 1.00 69.25 243 GLY A O 1
ATOM 1984 N N . VAL A 1 244 ? -2.071 15.573 6.089 1.00 69.12 244 VAL A N 1
ATOM 1985 C CA . VAL A 1 244 ? -3.359 14.893 5.873 1.00 69.12 244 VAL A CA 1
ATOM 1986 C C . VAL A 1 244 ? -4.501 15.675 6.527 1.00 69.12 244 VAL A C 1
ATOM 1988 O O . VAL A 1 244 ? -4.514 15.861 7.745 1.00 69.12 244 VAL A O 1
ATOM 1991 N N . ALA A 1 245 ? -5.515 16.045 5.742 1.00 64.56 245 ALA A N 1
ATOM 1992 C CA . ALA A 1 245 ? -6.791 16.534 6.258 1.00 64.56 245 ALA A CA 1
ATOM 1993 C C . ALA A 1 245 ? -7.761 15.359 6.470 1.00 64.56 245 ALA A C 1
ATOM 1995 O O . ALA A 1 245 ? -8.123 14.661 5.525 1.00 64.56 245 ALA A O 1
ATOM 1996 N N . CYS A 1 246 ? -8.200 15.125 7.708 1.00 58.66 246 CYS A N 1
ATOM 1997 C CA . CYS A 1 246 ? -9.229 14.118 7.974 1.00 58.66 246 CYS A CA 1
ATOM 1998 C C . CYS A 1 246 ? -10.620 14.664 7.648 1.00 58.66 246 CYS A C 1
ATOM 2000 O O . CYS A 1 246 ? -10.973 15.763 8.079 1.00 58.66 246 CYS A O 1
ATOM 2002 N N . LYS A 1 247 ? -11.446 13.861 6.971 1.00 60.12 247 LYS A N 1
ATOM 2003 C CA . LYS A 1 247 ? -12.893 14.102 6.923 1.00 60.12 247 LYS A CA 1
ATOM 2004 C C . LYS A 1 247 ? -13.499 13.668 8.268 1.00 60.12 247 LYS A C 1
ATOM 2006 O O . LYS A 1 247 ? -13.113 12.629 8.807 1.00 60.12 247 LYS A O 1
ATOM 2011 N N . ALA A 1 248 ? -1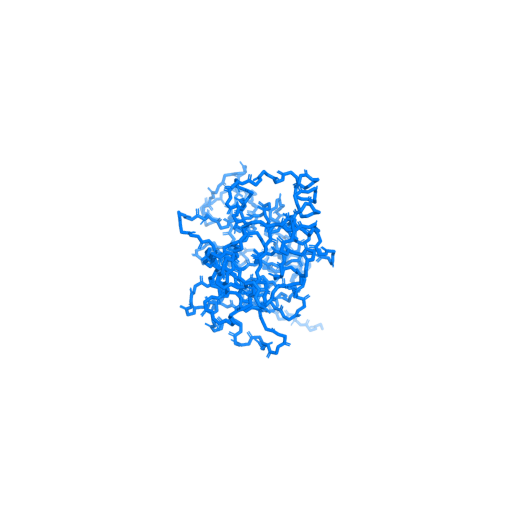4.338 14.533 8.842 1.00 47.97 248 ALA A N 1
ATOM 2012 C CA . ALA A 1 248 ? -14.872 14.418 10.205 1.00 47.97 248 ALA A CA 1
ATOM 2013 C C . ALA A 1 248 ? -15.902 13.291 10.375 1.00 47.97 248 ALA A C 1
ATOM 2015 O O . ALA A 1 248 ? -16.657 13.048 9.409 1.00 47.97 248 ALA A O 1
#